Protein AF-0000000081434734 (afdb_homodimer)

pLDDT: mean 95.61, std 4.3, range [68.94, 98.88]

Sequence (248 aa):
MVLSQAQIDEIASNFHEKFVKFLALRDPLKVAACYEPNAVLIQSGQETKVWFGREQITQMLKLFLANYNPNAGDKLTQSLATPNGEYVILQGICEEGGNWKPYEVVLRKQSDGSYLITRDEFKVMVLSQAQIDEIASNFHEKFVKFLALRDPLKVAACYEPNAVLIQSGQETKVWFGREQITQMLKLFLANYNPNAGDKLTQSLATPNGEYVILQGICEEGGNWKPYEVVLRKQSDGSYLITRDEFKV

Foldseek 3Di:
DFDDPVRQVVLQVVLVVLLLVVLVVLQLLSNLVLADQQAKEWEDDPDIDIAGGSVRSSVVSNVDSVPDDSPWDKDFDDWDADRVRQKIKTKIWTDDPNDTWIKMWIWGADPVGHIHTRYIYIYD/DFDDPVRQVVLQVVLVVLLLVVLVVLQLLSNLVLADQQAKEWEDDPDIDIAGGSVRSSVVSNVDSVPDDSPWDKDFDDWDADRVRQKIKTKIWTDDPNDTWIKMWIWGADPVGHIHTRYIYIYD

Organism: NCBI:txid290746

Secondary structure (DSSP, 8-state):
-PPPHHHHHHHHHHHHHHHHHHHHHT-HHHHHTTEEEEEEEEEESSS-EEEEHHHHHHHHHHHHHHT--TTS-EEEEEEEE-TTSSEEEEEEEEEETTEEEEEEEEEEE-TTS-EEEEEEEEE-/-PPPHHHHHHHHHHHHHHHHHHHHHT-HHHHHTTEEEEEEEEEESSS-EEEEHHHHHHHHHHHHHHT--TTS-EEEEEEEE-TTSSEEEEEEEEEETTEEEEEEEEEEE-TTS-EEEEEEEEE-

InterPro domains:
  IPR032710 NTF2-like domain superfamily [SSF54427] (15-122)

Nearest PDB structures (foldseek):
  5iep-assembly1_A  TM=7.900E-01  e=4.865E-07  synthetic construct
  2rfr-assembly1_A  TM=6.644E-01  e=3.254E-06  Novosphingobium aromaticivorans DSM 12444
  6w40-assembly1_B  TM=6.361E-01  e=2.600E-05  synthetic construct
  3mso-assembly1_B  TM=6.281E-01  e=4.437E-05  Pseudomonas aeruginosa
  7f0y-assembly1_B  TM=6.387E-01  e=1.292E-04  Aspergillus novofumigatus

Radius of gyration: 18.29 Å; Cα contacts (8 Å, |Δi|>4): 471; chains: 2; bounding box: 40×49×49 Å

Structure (mmCIF, N/CA/C/O backbone):
data_AF-0000000081434734-model_v1
#
loop_
_entity.id
_entity.type
_entity.pdbx_description
1 polymer 'DUF4440 domain-containing protein'
#
loop_
_atom_site.group_PDB
_atom_site.id
_atom_site.type_symbol
_atom_site.label_atom_id
_atom_site.label_alt_id
_atom_site.label_comp_id
_atom_site.label_asym_id
_atom_site.label_entity_id
_atom_site.label_seq_id
_atom_site.pdbx_PDB_ins_code
_atom_site.Cartn_x
_atom_site.Cartn_y
_atom_site.Cartn_z
_atom_site.occupancy
_atom_site.B_iso_or_equiv
_atom_site.auth_seq_id
_atom_site.auth_comp_id
_atom_site.auth_asym_id
_atom_site.auth_atom_id
_atom_site.pdbx_PDB_model_num
ATOM 1 N N . MET A 1 1 ? 18.953 8.469 -11.258 1 68.94 1 MET A N 1
ATOM 2 C CA . MET A 1 1 ? 19.797 8.875 -10.141 1 68.94 1 MET A CA 1
ATOM 3 C C . MET A 1 1 ? 19.234 8.375 -8.82 1 68.94 1 MET A C 1
ATOM 5 O O . MET A 1 1 ? 18.016 8.289 -8.656 1 68.94 1 MET A O 1
ATOM 9 N N . VAL A 1 2 ? 20.141 7.965 -7.867 1 88.56 2 VAL A N 1
ATOM 10 C CA . VAL A 1 2 ? 19.797 7.438 -6.555 1 88.56 2 VAL A CA 1
ATOM 11 C C . VAL A 1 2 ? 19.609 8.586 -5.566 1 88.56 2 VAL A C 1
ATOM 13 O O . VAL A 1 2 ? 20.469 9.453 -5.445 1 88.56 2 VAL A O 1
ATOM 16 N N . LEU A 1 3 ? 18.5 8.695 -4.973 1 93.81 3 LEU A N 1
ATOM 17 C CA . LEU A 1 3 ? 18.234 9.734 -3.99 1 93.81 3 LEU A CA 1
ATOM 18 C C . LEU A 1 3 ? 19.141 9.594 -2.773 1 93.81 3 LEU A C 1
ATOM 20 O O . LEU A 1 3 ? 19.359 8.484 -2.281 1 93.81 3 LEU A O 1
ATOM 24 N N . SER A 1 4 ? 19.594 10.711 -2.322 1 94.69 4 SER A N 1
ATOM 25 C CA . SER A 1 4 ? 20.266 10.734 -1.031 1 94.69 4 SER A CA 1
ATOM 26 C C . SER A 1 4 ? 19.266 10.758 0.12 1 94.69 4 SER A C 1
ATOM 28 O O . SER A 1 4 ? 18.094 11.062 -0.08 1 94.69 4 SER A O 1
ATOM 30 N N . GLN A 1 5 ? 19.797 10.414 1.352 1 95.06 5 GLN A N 1
ATOM 31 C CA . GLN A 1 5 ? 18.906 10.5 2.508 1 95.06 5 GLN A CA 1
ATOM 32 C C . GLN A 1 5 ? 18.391 11.922 2.707 1 95.06 5 GLN A C 1
ATOM 34 O O . GLN A 1 5 ? 17.25 12.117 3.113 1 95.06 5 GLN A O 1
ATOM 39 N N . ALA A 1 6 ? 19.219 12.906 2.439 1 97 6 ALA A N 1
ATOM 40 C CA . ALA A 1 6 ? 18.797 14.297 2.557 1 97 6 ALA A CA 1
ATOM 41 C C . ALA A 1 6 ? 17.656 14.617 1.593 1 97 6 ALA A C 1
ATOM 43 O O . ALA A 1 6 ? 16.734 15.344 1.944 1 97 6 ALA A O 1
ATOM 44 N N . GLN A 1 7 ? 17.75 14.148 0.412 1 97.38 7 GLN A N 1
ATOM 45 C CA . GLN A 1 7 ? 16.703 14.344 -0.58 1 97.38 7 GLN A CA 1
ATOM 46 C C . GLN A 1 7 ? 15.406 13.641 -0.164 1 97.38 7 GLN A C 1
ATOM 48 O O . GLN A 1 7 ? 14.32 14.195 -0.312 1 97.38 7 GLN A O 1
ATOM 53 N N . ILE A 1 8 ? 15.531 12.414 0.339 1 97.88 8 ILE A N 1
ATOM 54 C CA . ILE A 1 8 ? 14.391 11.648 0.815 1 97.88 8 ILE A CA 1
ATOM 55 C C . ILE A 1 8 ? 13.695 12.406 1.947 1 97.88 8 ILE A C 1
ATOM 57 O O . ILE A 1 8 ? 12.477 12.562 1.943 1 97.88 8 ILE A O 1
ATOM 61 N N . ASP A 1 9 ? 14.5 12.898 2.871 1 98.12 9 ASP A N 1
ATOM 62 C CA . ASP A 1 9 ? 13.961 13.641 4.008 1 98.12 9 ASP A CA 1
ATOM 63 C C . ASP A 1 9 ? 13.234 14.898 3.545 1 98.12 9 ASP A C 1
ATOM 65 O O . ASP A 1 9 ? 12.203 15.273 4.109 1 98.12 9 ASP A O 1
ATOM 69 N N . GLU A 1 10 ? 13.75 15.5 2.604 1 98.06 10 GLU A N 1
ATOM 70 C CA . GLU A 1 10 ? 13.133 16.719 2.086 1 98.06 10 GLU A CA 1
ATOM 71 C C . GLU A 1 10 ? 11.789 16.422 1.431 1 98.06 10 GLU A C 1
ATOM 73 O O . GLU A 1 10 ? 10.805 17.125 1.66 1 98.06 10 GLU A O 1
ATOM 78 N N . ILE A 1 11 ? 11.727 15.367 0.6 1 98.19 11 ILE A N 1
ATOM 79 C CA . ILE A 1 11 ? 10.477 14.961 -0.032 1 98.19 11 ILE A CA 1
ATOM 80 C C . ILE A 1 11 ? 9.438 14.625 1.041 1 98.19 11 ILE A C 1
ATOM 82 O O . ILE A 1 11 ? 8.312 15.117 0.994 1 98.19 11 ILE A O 1
ATOM 86 N N . ALA A 1 12 ? 9.867 13.828 1.984 1 98.5 12 ALA A N 1
ATOM 87 C CA . ALA A 1 12 ? 8.984 13.367 3.049 1 98.5 12 ALA A CA 1
ATOM 88 C C . ALA A 1 12 ? 8.492 14.531 3.902 1 98.5 12 ALA A C 1
ATOM 90 O O . ALA A 1 12 ? 7.293 14.648 4.172 1 98.5 12 ALA A O 1
ATOM 91 N N . SER A 1 13 ? 9.414 15.445 4.297 1 98.19 13 SER A N 1
ATOM 92 C CA . SER A 1 13 ? 9.039 16.562 5.164 1 98.19 13 SER A CA 1
ATOM 93 C C . SER A 1 13 ? 8.133 17.547 4.434 1 98.19 13 SER A C 1
ATOM 95 O O . SER A 1 13 ? 7.176 18.062 5.016 1 98.19 13 SER A O 1
ATOM 97 N N . ASN A 1 14 ? 8.445 17.75 3.172 1 98.38 14 ASN A N 1
ATOM 98 C CA . ASN A 1 14 ? 7.598 18.641 2.391 1 98.38 14 ASN A CA 1
ATOM 99 C C . ASN A 1 14 ? 6.176 18.109 2.268 1 98.38 14 ASN A C 1
ATOM 101 O O . ASN A 1 14 ? 5.207 18.844 2.42 1 98.38 14 ASN A O 1
ATOM 105 N N . PHE A 1 15 ? 6.059 16.812 1.966 1 98.69 15 PHE A N 1
ATOM 106 C CA . PHE A 1 15 ? 4.734 16.219 1.866 1 98.69 15 PHE A CA 1
ATOM 107 C C . PHE A 1 15 ? 4.012 16.266 3.207 1 98.69 15 PHE A C 1
ATOM 109 O O . PHE A 1 15 ? 2.846 16.672 3.271 1 98.69 15 PHE A O 1
ATOM 116 N N . HIS A 1 16 ? 4.727 15.891 4.234 1 97.94 16 HIS A N 1
ATOM 117 C CA . HIS A 1 16 ? 4.16 15.828 5.578 1 97.94 16 HIS A CA 1
ATOM 118 C C . HIS A 1 16 ? 3.645 17.203 6.023 1 97.94 16 HIS A C 1
ATOM 120 O O . HIS A 1 16 ? 2.529 17.312 6.535 1 97.94 16 HIS A O 1
ATOM 126 N N . GLU A 1 17 ? 4.422 18.203 5.84 1 96.25 17 GLU A N 1
ATOM 127 C CA . GLU A 1 17 ? 4.047 19.547 6.227 1 96.25 17 GLU A CA 1
ATOM 128 C C . GLU A 1 17 ? 2.822 20.031 5.453 1 96.25 17 GLU A C 1
ATOM 130 O O . GLU A 1 17 ? 1.921 20.641 6.023 1 96.25 17 GLU A O 1
ATOM 135 N N . LYS A 1 18 ? 2.832 19.734 4.172 1 97.12 18 LYS A N 1
ATOM 136 C CA . LYS A 1 18 ? 1.678 20.078 3.346 1 97.12 18 LYS A CA 1
ATOM 137 C C . LYS A 1 18 ? 0.421 19.359 3.838 1 97.12 18 LYS A C 1
ATOM 139 O O . LYS A 1 18 ? -0.643 19.969 3.947 1 97.12 18 LYS A O 1
ATOM 144 N N . PHE A 1 19 ? 0.518 18.125 4.145 1 97.88 19 PHE A N 1
ATOM 145 C CA . PHE A 1 19 ? -0.594 17.297 4.617 1 97.88 19 PHE A CA 1
ATOM 146 C C . PHE A 1 19 ? -1.147 17.844 5.93 1 97.88 19 PHE A C 1
ATOM 148 O O . PHE A 1 19 ? -2.357 18.047 6.066 1 97.88 19 PHE A O 1
ATOM 155 N N . VAL A 1 20 ? -0.282 18.141 6.852 1 95.25 20 VAL A N 1
ATOM 156 C CA . VAL A 1 20 ? -0.668 18.656 8.156 1 95.25 20 VAL A CA 1
ATOM 157 C C . VAL A 1 20 ? -1.337 20.016 7.992 1 95.25 20 VAL A C 1
ATOM 159 O O . VAL A 1 20 ? -2.33 20.312 8.664 1 95.25 20 VAL A O 1
ATOM 162 N N . LYS A 1 21 ? -0.784 20.828 7.137 1 94.69 21 LYS A N 1
ATOM 163 C CA . LYS A 1 21 ? -1.383 22.125 6.852 1 94.69 21 LYS A CA 1
ATOM 164 C C . LYS A 1 21 ? -2.809 21.969 6.328 1 94.69 21 LYS A C 1
ATOM 166 O O . LYS A 1 21 ? -3.707 22.719 6.73 1 94.69 21 LYS A O 1
ATOM 171 N N . PHE A 1 22 ? -3.025 21.031 5.398 1 96.5 22 PHE A N 1
ATOM 172 C CA . PHE A 1 22 ? -4.355 20.797 4.852 1 96.5 22 PHE A CA 1
ATOM 173 C C . PHE A 1 22 ? -5.305 20.297 5.934 1 96.5 22 PHE A C 1
ATOM 175 O O . PHE A 1 22 ? -6.48 20.656 5.949 1 96.5 22 PHE A O 1
ATOM 182 N N . LEU A 1 23 ? -4.809 19.453 6.855 1 95.25 23 LEU A N 1
ATOM 183 C CA . LEU A 1 23 ? -5.621 19.016 7.984 1 95.25 23 LEU A CA 1
ATOM 184 C C . LEU A 1 23 ? -6.074 20.203 8.82 1 95.25 23 LEU A C 1
ATOM 186 O O . LEU A 1 23 ? -7.238 20.281 9.219 1 95.25 23 LEU A O 1
ATOM 190 N N . ALA A 1 24 ? -5.191 21.125 9.023 1 92.75 24 ALA A N 1
ATOM 191 C CA . ALA A 1 24 ? -5.457 22.281 9.867 1 92.75 24 ALA A CA 1
ATOM 192 C C . ALA A 1 24 ? -6.504 23.188 9.227 1 92.75 24 ALA A C 1
ATOM 194 O O . ALA A 1 24 ? -7.27 23.859 9.93 1 92.75 24 ALA A O 1
ATOM 195 N N . LEU A 1 25 ? -6.59 23.203 7.945 1 93.31 25 LEU A N 1
ATOM 196 C CA . LEU A 1 25 ? -7.57 24.016 7.219 1 93.31 25 LEU A CA 1
ATOM 197 C C . LEU A 1 25 ? -8.961 23.391 7.328 1 93.31 25 LEU A C 1
ATOM 199 O O . LEU A 1 25 ? -9.961 24.047 7.023 1 93.31 25 LEU A O 1
ATOM 203 N N . ARG A 1 26 ? -9.094 22.172 7.742 1 92.94 26 ARG A N 1
ATOM 204 C CA . ARG A 1 26 ? -10.32 21.406 7.926 1 92.94 26 ARG A CA 1
ATOM 205 C C . ARG A 1 26 ? -11.133 21.359 6.637 1 92.94 26 ARG A C 1
ATOM 207 O O . ARG A 1 26 ? -12.344 21.562 6.652 1 92.94 26 ARG A O 1
ATOM 214 N N . ASP A 1 27 ? -10.414 21.25 5.555 1 93.94 27 ASP A N 1
ATOM 215 C CA . ASP A 1 27 ? -11 21.078 4.234 1 93.94 27 ASP A CA 1
ATOM 216 C C . ASP A 1 27 ? -10.82 19.641 3.748 1 93.94 27 ASP A C 1
ATOM 218 O O . ASP A 1 27 ? -9.75 19.266 3.26 1 93.94 27 ASP A O 1
ATOM 222 N N . PRO A 1 28 ? -11.906 18.891 3.793 1 96.88 28 PRO A N 1
ATOM 223 C CA . PRO A 1 28 ? -11.781 17.469 3.469 1 96.88 28 PRO A CA 1
ATOM 224 C C . PRO A 1 28 ? -11.359 17.234 2.02 1 96.88 28 PRO A C 1
ATOM 226 O O . PRO A 1 28 ? -10.656 16.266 1.73 1 96.88 28 PRO A O 1
ATOM 229 N N . LEU A 1 29 ? -11.703 18.094 1.112 1 96.94 29 LEU A N 1
ATOM 230 C CA . LEU A 1 29 ? -11.375 17.922 -0.297 1 96.94 29 LEU A CA 1
ATOM 231 C C . LEU A 1 29 ? -9.883 18.125 -0.537 1 96.94 29 LEU A C 1
ATOM 233 O O . LEU A 1 29 ? -9.266 17.391 -1.312 1 96.94 29 LEU A O 1
ATOM 237 N N . LYS A 1 30 ? -9.344 19.094 0.144 1 97.38 30 LYS A N 1
ATOM 238 C CA . LYS A 1 30 ? -7.906 19.344 0.005 1 97.38 30 LYS A CA 1
ATOM 239 C C . LYS A 1 30 ? -7.09 18.172 0.556 1 97.38 30 LYS A C 1
ATOM 241 O O . LYS A 1 30 ? -6.09 17.781 -0.041 1 97.38 30 LYS A O 1
ATOM 246 N N . VAL A 1 31 ? -7.496 17.641 1.72 1 98.19 31 VAL A N 1
ATOM 247 C CA . VAL A 1 31 ? -6.793 16.516 2.311 1 98.19 31 VAL A CA 1
ATOM 248 C C . VAL A 1 31 ? -6.953 15.281 1.416 1 98.19 31 VAL A C 1
ATOM 250 O O . VAL A 1 31 ? -5.977 14.578 1.136 1 98.19 31 VAL A O 1
ATOM 253 N N . ALA A 1 32 ? -8.164 15.07 0.916 1 98.5 32 ALA A N 1
ATOM 254 C CA . ALA A 1 32 ? -8.445 13.906 0.079 1 98.5 32 ALA A CA 1
ATOM 255 C C . ALA A 1 32 ? -7.633 13.945 -1.211 1 98.5 32 ALA A C 1
ATOM 257 O O . ALA A 1 32 ? -7.258 12.906 -1.753 1 98.5 32 ALA A O 1
ATOM 258 N N . ALA A 1 33 ? -7.27 15.117 -1.684 1 98.12 33 ALA A N 1
ATOM 259 C CA . ALA A 1 33 ? -6.516 15.281 -2.924 1 98.12 33 ALA A CA 1
ATOM 260 C C . ALA A 1 33 ? -5.082 14.797 -2.766 1 98.12 33 ALA A C 1
ATOM 262 O O . ALA A 1 33 ? -4.363 14.625 -3.754 1 98.12 33 ALA A O 1
ATOM 263 N N . CYS A 1 34 ? -4.648 14.57 -1.519 1 98.75 34 CYS A N 1
ATOM 264 C CA . CYS A 1 34 ? -3.32 14.023 -1.262 1 98.75 34 CYS A CA 1
ATOM 265 C C . CYS A 1 34 ? -3.299 12.516 -1.476 1 98.75 34 CYS A C 1
ATOM 267 O O . CYS A 1 34 ? -2.236 11.891 -1.438 1 98.75 34 CYS A O 1
ATOM 269 N N . TYR A 1 35 ? -4.461 11.938 -1.654 1 98.81 35 TYR A N 1
ATOM 270 C CA . TYR A 1 35 ? -4.574 10.492 -1.861 1 98.81 35 TYR A CA 1
ATOM 271 C C . TYR A 1 35 ? -4.777 10.172 -3.336 1 98.81 35 TYR A C 1
ATOM 273 O O . TYR A 1 35 ? -5.457 10.906 -4.055 1 98.81 35 TYR A O 1
ATOM 281 N N . GLU A 1 36 ? -4.195 9.031 -3.844 1 98.31 36 GLU A N 1
ATOM 282 C CA . GLU A 1 36 ? -4.531 8.516 -5.164 1 98.31 36 GLU A CA 1
ATOM 283 C C . GLU A 1 36 ? -5.996 8.086 -5.234 1 98.31 36 GLU A C 1
ATOM 285 O O . GLU A 1 36 ? -6.609 7.785 -4.211 1 98.31 36 GLU A O 1
ATOM 290 N N . PRO A 1 37 ? -6.543 8.008 -6.441 1 96.88 37 PRO A N 1
ATOM 291 C CA . PRO A 1 37 ? -7.945 7.613 -6.578 1 96.88 37 PRO A CA 1
ATOM 292 C C . PRO A 1 37 ? -8.234 6.242 -5.973 1 96.88 37 PRO A C 1
ATOM 294 O O . PRO A 1 37 ? -9.32 6.012 -5.445 1 96.88 37 PRO A O 1
ATOM 297 N N . ASN A 1 38 ? -7.246 5.312 -5.965 1 97.12 38 ASN A N 1
ATOM 298 C CA . ASN A 1 38 ? -7.418 3.961 -5.441 1 97.12 38 ASN A CA 1
ATOM 299 C C . ASN A 1 38 ? -6.676 3.771 -4.121 1 97.12 38 ASN A C 1
ATOM 301 O O . ASN A 1 38 ? -6.254 2.66 -3.797 1 97.12 38 ASN A O 1
ATOM 305 N N . ALA A 1 39 ? -6.449 4.859 -3.449 1 98.56 39 ALA A N 1
ATOM 306 C CA . ALA A 1 39 ? -5.738 4.77 -2.178 1 98.56 39 ALA A CA 1
ATOM 307 C C . ALA A 1 39 ? -6.598 4.094 -1.113 1 98.56 39 ALA A C 1
ATOM 309 O O . ALA A 1 39 ? -7.82 4.023 -1.246 1 98.56 39 ALA A O 1
ATOM 310 N N . VAL A 1 40 ? -5.945 3.629 -0.077 1 98.62 40 VAL A N 1
ATOM 311 C CA . VAL A 1 40 ? -6.625 3.033 1.069 1 98.62 40 VAL A CA 1
ATOM 312 C C . VAL A 1 40 ? -6.16 3.713 2.355 1 98.62 40 VAL A C 1
ATOM 314 O O . VAL A 1 40 ? -4.973 3.994 2.523 1 98.62 40 VAL A O 1
ATOM 317 N N . LEU A 1 41 ? -7.102 4.082 3.15 1 98.56 41 LEU A N 1
ATOM 318 C CA . LEU A 1 41 ? -6.879 4.586 4.504 1 98.56 41 LEU A CA 1
ATOM 319 C C . LEU A 1 41 ? -7.332 3.564 5.543 1 98.56 41 LEU A C 1
ATOM 321 O O . LEU A 1 41 ? -8.484 3.125 5.523 1 98.56 41 LEU A O 1
ATOM 325 N N . ILE A 1 42 ? -6.418 3.193 6.422 1 98.25 42 ILE A N 1
ATOM 326 C CA . ILE A 1 42 ? -6.668 2.127 7.387 1 98.25 42 ILE A CA 1
ATOM 327 C C . ILE A 1 42 ? -6.461 2.654 8.805 1 98.25 42 ILE A C 1
ATOM 329 O O . ILE A 1 42 ? -5.41 3.221 9.117 1 98.25 42 ILE A O 1
ATOM 333 N N . GLN A 1 43 ? -7.461 2.574 9.578 1 96.38 43 GLN A N 1
ATOM 334 C CA . GLN A 1 43 ? -7.344 2.771 11.023 1 96.38 43 GLN A CA 1
ATOM 335 C C . GLN A 1 43 ? -7.273 1.436 11.75 1 96.38 43 GLN A C 1
ATOM 337 O O . GLN A 1 43 ? -8.273 0.727 11.867 1 96.38 43 GLN A O 1
ATOM 342 N N . SER A 1 44 ? -6.098 1.115 12.25 1 94.81 44 SER A N 1
ATOM 343 C CA . SER A 1 44 ? -5.934 -0.179 12.906 1 94.81 44 SER A CA 1
ATOM 344 C C . SER A 1 44 ? -5.977 -0.039 14.422 1 94.81 44 SER A C 1
ATOM 346 O O . SER A 1 44 ? -5.57 0.989 14.969 1 94.81 44 SER A O 1
ATOM 348 N N . GLY A 1 45 ? -6.461 -1.026 15.125 1 90.25 45 GLY A N 1
ATOM 349 C CA . GLY A 1 45 ? -6.609 -1.115 16.578 1 90.25 45 GLY A CA 1
ATOM 350 C C . GLY A 1 45 ? -7.434 -2.309 17.016 1 90.25 45 GLY A C 1
ATOM 351 O O . GLY A 1 45 ? -7.27 -3.412 16.5 1 90.25 45 GLY A O 1
ATOM 352 N N . GLN A 1 46 ? -8.227 -2.117 18.125 1 88.5 46 GLN A N 1
ATOM 353 C CA . GLN A 1 46 ? -9.125 -3.189 18.547 1 88.5 46 GLN A CA 1
ATOM 354 C C . GLN A 1 46 ? -10.102 -3.559 17.438 1 88.5 46 GLN A C 1
ATOM 356 O O . GLN A 1 46 ? -10.305 -4.738 17.141 1 88.5 46 GLN A O 1
ATOM 361 N N . GLU A 1 47 ? -10.617 -2.529 16.844 1 92.12 47 GLU A N 1
ATOM 362 C CA . GLU A 1 47 ? -11.414 -2.674 15.625 1 92.12 47 GLU A CA 1
ATOM 363 C C . GLU A 1 47 ? -10.75 -1.966 14.445 1 92.12 47 GLU A C 1
ATOM 365 O O . GLU A 1 47 ? -10.273 -0.838 14.578 1 92.12 47 GLU A O 1
ATOM 370 N N . THR A 1 48 ? -10.664 -2.627 13.344 1 96.5 48 THR A N 1
ATOM 371 C CA . THR A 1 48 ? -10.039 -2.025 12.172 1 96.5 48 THR A CA 1
ATOM 372 C C . THR A 1 48 ? -11.086 -1.435 11.242 1 96.5 48 THR A C 1
ATOM 374 O O . THR A 1 48 ? -12.125 -2.055 10.992 1 96.5 48 THR A O 1
ATOM 377 N N . LYS A 1 49 ? -10.914 -0.235 10.867 1 96.62 49 LYS A N 1
ATOM 378 C CA . LYS A 1 49 ? -11.727 0.42 9.844 1 96.62 49 LYS A CA 1
ATOM 379 C C . LYS A 1 49 ? -10.906 0.708 8.594 1 96.62 49 LYS A C 1
ATOM 381 O O . LYS A 1 49 ? -9.703 0.984 8.68 1 96.62 49 LYS A O 1
ATOM 386 N N . VAL A 1 50 ? -11.555 0.618 7.449 1 98.12 50 VAL A N 1
ATOM 387 C CA . VAL A 1 50 ? -10.867 0.867 6.188 1 98.12 50 VAL A CA 1
ATOM 388 C C . VAL A 1 50 ? -11.75 1.709 5.273 1 98.12 50 VAL A C 1
ATOM 390 O O . VAL A 1 50 ? -12.969 1.547 5.258 1 98.12 50 VAL A O 1
ATOM 393 N N . TRP A 1 51 ? -11.164 2.629 4.586 1 98.56 51 TRP A N 1
ATOM 394 C CA . TRP A 1 51 ? -11.805 3.436 3.549 1 98.56 51 TRP A CA 1
ATOM 395 C C . TRP A 1 51 ? -11.039 3.34 2.234 1 98.56 51 TRP A C 1
ATOM 397 O O . TRP A 1 51 ? -9.82 3.535 2.205 1 98.56 51 TRP A O 1
ATOM 407 N N . PHE A 1 52 ? -11.766 3.049 1.188 1 98.19 52 PHE A N 1
ATOM 408 C CA . PHE A 1 52 ? -11.148 2.854 -0.119 1 98.19 52 PHE A CA 1
ATOM 409 C C . PHE A 1 52 ? -11.578 3.943 -1.091 1 98.19 52 PHE A C 1
ATOM 411 O O . PHE A 1 52 ? -12.773 4.172 -1.285 1 98.19 52 PHE A O 1
ATOM 418 N N . GLY A 1 53 ? -10.531 4.543 -1.688 1 97.62 53 GLY A N 1
ATOM 419 C CA . GLY A 1 53 ? -10.797 5.527 -2.725 1 97.62 53 GLY A CA 1
ATOM 420 C C . GLY A 1 53 ? -11.086 6.91 -2.172 1 97.62 53 GLY A C 1
ATOM 421 O O . GLY A 1 53 ? -11.484 7.055 -1.016 1 97.62 53 GLY A O 1
ATOM 422 N N . ARG A 1 54 ? -10.992 7.926 -2.988 1 97.56 54 ARG A N 1
ATOM 423 C CA . ARG A 1 54 ? -11.109 9.32 -2.559 1 97.56 54 ARG A CA 1
ATOM 424 C C . ARG A 1 54 ? -12.523 9.625 -2.08 1 97.56 54 ARG A C 1
ATOM 426 O O . ARG A 1 54 ? -12.719 10.438 -1.17 1 97.56 54 ARG A O 1
ATOM 433 N N . GLU A 1 55 ? -13.477 8.906 -2.682 1 97.06 55 GLU A N 1
ATOM 434 C CA . GLU A 1 55 ? -14.852 9.18 -2.27 1 97.06 55 GLU A CA 1
ATOM 435 C C . GLU A 1 55 ? -15.078 8.781 -0.815 1 97.06 55 GLU A C 1
ATOM 437 O O . GLU A 1 55 ? -15.523 9.594 -0.005 1 97.06 55 GLU A O 1
ATOM 442 N N . GLN A 1 56 ? -14.758 7.508 -0.508 1 98.19 56 GLN A N 1
ATOM 443 C CA . GLN A 1 56 ? -14.938 7.059 0.868 1 98.19 56 GLN A CA 1
ATOM 444 C C . GLN A 1 56 ? -14.047 7.844 1.824 1 98.19 56 GLN A C 1
ATOM 446 O O . GLN A 1 56 ? -14.469 8.195 2.93 1 98.19 56 GLN A O 1
ATOM 451 N N . ILE A 1 57 ? -12.805 8.125 1.445 1 98.5 57 ILE A N 1
ATOM 452 C CA . ILE A 1 57 ? -11.859 8.859 2.289 1 98.5 57 ILE A CA 1
ATOM 453 C C . ILE A 1 57 ? -12.383 10.266 2.549 1 98.5 57 ILE A C 1
ATOM 455 O O . ILE A 1 57 ? -12.328 10.758 3.68 1 98.5 57 ILE A O 1
ATOM 459 N N . THR A 1 58 ? -12.953 10.891 1.519 1 98.12 58 THR A N 1
ATOM 460 C CA . THR A 1 58 ? -13.531 12.219 1.677 1 98.12 58 THR A CA 1
ATOM 461 C C . THR A 1 58 ? -14.648 12.203 2.709 1 98.12 58 THR A C 1
ATOM 463 O O . THR A 1 58 ? -14.711 13.07 3.58 1 98.12 58 THR A O 1
ATOM 466 N N . GLN A 1 59 ? -15.508 11.219 2.619 1 97.69 59 GLN A N 1
ATOM 467 C CA . GLN A 1 59 ? -16.641 11.125 3.547 1 97.69 59 GLN A CA 1
ATOM 468 C C . GLN A 1 59 ? -16.141 10.938 4.98 1 97.69 59 GLN A C 1
ATOM 470 O O . GLN A 1 59 ? -16.672 11.562 5.906 1 97.69 59 GLN A O 1
ATOM 475 N N . MET A 1 60 ? -15.188 10.109 5.113 1 97.44 60 MET A N 1
ATOM 476 C CA . MET A 1 60 ? -14.609 9.906 6.441 1 97.44 60 MET A CA 1
ATOM 477 C C . MET A 1 60 ? -13.961 11.188 6.953 1 97.44 60 MET A C 1
ATOM 479 O O . MET A 1 60 ? -14.125 11.547 8.117 1 97.44 60 MET A O 1
ATOM 483 N N . LEU A 1 61 ? -13.25 11.875 6.086 1 97.38 61 LEU A N 1
ATOM 484 C CA . LEU A 1 61 ? -12.547 13.094 6.461 1 97.38 61 LEU A CA 1
ATOM 485 C C . LEU A 1 61 ? -13.523 14.18 6.898 1 97.38 61 LEU A C 1
ATOM 487 O O . LEU A 1 61 ? -13.211 14.977 7.785 1 97.38 61 LEU A O 1
ATOM 491 N N . LYS A 1 62 ? -14.719 14.211 6.273 1 96.38 62 LYS A N 1
ATOM 492 C CA . LYS A 1 62 ? -15.734 15.172 6.676 1 96.38 62 LYS A CA 1
ATOM 493 C C . LYS A 1 62 ? -16.094 15.008 8.148 1 96.38 62 LYS A C 1
ATOM 495 O O . LYS A 1 62 ? -16.234 15.992 8.875 1 96.38 62 LYS A O 1
ATOM 500 N N . LEU A 1 63 ? -16.172 13.82 8.508 1 94.38 63 LEU A N 1
ATOM 501 C CA . LEU A 1 63 ? -16.516 13.523 9.898 1 94.38 63 LEU A CA 1
ATOM 502 C C . LEU A 1 63 ? -15.305 13.727 10.805 1 94.38 63 LEU A C 1
ATOM 504 O O . LEU A 1 63 ? -15.414 14.32 11.875 1 94.38 63 LEU A O 1
ATOM 508 N N . PHE A 1 64 ? -14.172 13.234 10.391 1 93.62 64 PHE A N 1
ATOM 509 C CA . PHE A 1 64 ? -12.938 13.281 11.156 1 93.62 64 PHE A CA 1
ATOM 510 C C . PHE A 1 64 ? -12.516 14.719 11.438 1 93.62 64 PHE A C 1
ATOM 512 O O . PHE A 1 64 ? -12.133 15.055 12.555 1 93.62 64 PHE A O 1
ATOM 519 N N . LEU A 1 65 ? -12.578 15.531 10.484 1 94.81 65 LEU A N 1
ATOM 520 C CA . LEU A 1 65 ? -12.039 16.875 10.57 1 94.81 65 LEU A CA 1
ATOM 521 C C . LEU A 1 65 ? -12.938 17.781 11.422 1 94.81 65 LEU A C 1
ATOM 523 O O . LEU A 1 65 ? -12.5 18.812 11.914 1 94.81 65 LEU A O 1
ATOM 527 N N . ALA A 1 66 ? -14.227 17.406 11.633 1 91 66 ALA A N 1
ATOM 528 C CA . ALA A 1 66 ? -15.141 18.156 12.484 1 91 66 ALA A CA 1
ATOM 529 C C . ALA A 1 66 ? -14.641 18.203 13.922 1 91 66 ALA A C 1
ATOM 531 O O . ALA A 1 66 ? -14.875 19.172 14.641 1 91 66 ALA A O 1
ATOM 532 N N . ASN A 1 67 ? -13.844 17.203 14.305 1 87.69 67 ASN A N 1
ATOM 533 C CA . ASN A 1 67 ? -13.336 17.109 15.672 1 87.69 67 ASN A CA 1
ATOM 534 C C . ASN A 1 67 ? -11.812 17.078 15.711 1 87.69 67 ASN A C 1
ATOM 536 O O . ASN A 1 67 ? -11.219 16.656 16.703 1 87.69 67 ASN A O 1
ATOM 540 N N . TYR A 1 68 ? -11.25 17.406 14.68 1 89.25 68 TYR A N 1
ATOM 541 C CA . TYR A 1 68 ? -9.805 17.344 14.547 1 89.25 68 TYR A CA 1
ATOM 542 C C . TYR A 1 68 ? -9.133 18.422 15.398 1 89.25 68 TYR A C 1
ATOM 544 O O . TYR A 1 68 ? -9.578 19.562 15.43 1 89.25 68 TYR A O 1
ATOM 552 N N . ASN A 1 69 ? -8.078 18.016 16.172 1 89.31 69 ASN A N 1
ATOM 553 C CA . ASN A 1 69 ? -7.258 18.938 16.953 1 89.31 69 ASN A CA 1
ATOM 554 C C . ASN A 1 69 ? -5.961 19.281 16.219 1 89.31 69 ASN A C 1
ATOM 556 O O . ASN A 1 69 ? -5.031 18.469 16.172 1 89.31 69 ASN A O 1
ATOM 560 N N . PRO A 1 70 ? -5.785 20.469 15.727 1 88.12 70 PRO A N 1
ATOM 561 C CA . PRO A 1 70 ? -4.59 20.828 14.961 1 88.12 70 PRO A CA 1
ATOM 562 C C . PRO A 1 70 ? -3.344 20.953 15.836 1 88.12 70 PRO A C 1
ATOM 564 O O . PRO A 1 70 ? -2.229 21.047 15.32 1 88.12 70 PRO A O 1
ATOM 567 N N . ASN A 1 71 ? -3.535 20.844 17.109 1 88.62 71 ASN A N 1
ATOM 568 C CA . ASN A 1 71 ? -2.398 20.984 18.016 1 88.62 71 ASN A CA 1
ATOM 569 C C . ASN A 1 71 ? -1.94 19.625 18.562 1 88.62 71 ASN A C 1
ATOM 571 O O . ASN A 1 71 ? -1.028 19.562 19.391 1 88.62 71 ASN A O 1
ATOM 575 N N . ALA A 1 72 ? -2.627 18.641 18.109 1 89 72 ALA A N 1
ATOM 576 C CA . ALA A 1 72 ? -2.191 17.297 18.516 1 89 72 ALA A CA 1
ATOM 577 C C . ALA A 1 72 ? -0.77 17.016 18.047 1 89 72 ALA A C 1
ATOM 579 O O . ALA A 1 72 ? -0.375 17.438 16.953 1 89 72 ALA A O 1
ATOM 580 N N . GLY A 1 73 ? -0.017 16.266 18.812 1 92.81 73 GLY A N 1
ATOM 581 C CA . GLY A 1 73 ? 1.364 15.945 18.484 1 92.81 73 GLY A CA 1
ATOM 582 C C . GLY A 1 73 ? 1.497 15.055 17.266 1 92.81 73 GLY A C 1
ATOM 583 O O . GLY A 1 73 ? 0.678 14.156 17.062 1 92.81 73 GLY A O 1
ATOM 584 N N . ASP A 1 74 ? 2.484 15.297 16.5 1 94.81 74 ASP A N 1
ATOM 585 C CA . ASP A 1 74 ? 2.838 14.516 15.312 1 94.81 74 ASP A CA 1
ATOM 586 C C . ASP A 1 74 ? 4.332 14.609 15.016 1 94.81 74 ASP A C 1
ATOM 588 O O . ASP A 1 74 ? 4.902 15.703 15.023 1 94.81 74 ASP A O 1
ATOM 592 N N . LYS A 1 75 ? 4.957 13.469 14.898 1 95.38 75 LYS A N 1
ATOM 593 C CA . LYS A 1 75 ? 6.391 13.438 14.641 1 95.38 75 LYS A CA 1
ATOM 594 C C . LYS A 1 75 ? 6.727 12.438 13.531 1 95.38 75 LYS A C 1
ATOM 596 O O . LYS A 1 75 ? 6.418 11.25 13.648 1 95.38 75 LYS A O 1
ATOM 601 N N . LEU A 1 76 ? 7.273 12.922 12.461 1 97.44 76 LEU A N 1
ATOM 602 C CA . LEU A 1 76 ? 7.879 12.062 11.445 1 97.44 76 LEU A CA 1
ATOM 603 C C . LEU A 1 76 ? 9.18 11.453 11.953 1 97.44 76 LEU A C 1
ATOM 605 O O . LEU A 1 76 ? 10.117 12.18 12.297 1 97.44 76 LEU A O 1
ATOM 609 N N . THR A 1 77 ? 9.266 10.141 12.047 1 97.44 77 THR A N 1
ATOM 610 C CA . THR A 1 77 ? 10.398 9.5 12.703 1 97.44 77 THR A CA 1
ATOM 611 C C . THR A 1 77 ? 11.359 8.922 11.672 1 97.44 77 THR A C 1
ATOM 613 O O . THR A 1 77 ? 12.562 8.812 11.922 1 97.44 77 THR A O 1
ATOM 616 N N . GLN A 1 78 ? 10.875 8.5 10.57 1 97.44 78 GLN A N 1
ATOM 617 C CA . GLN A 1 78 ? 11.695 7.852 9.555 1 97.44 78 GLN A CA 1
ATOM 618 C C . GLN A 1 78 ? 11.117 8.062 8.156 1 97.44 78 GLN A C 1
ATOM 620 O O . GLN A 1 78 ? 9.898 8.086 7.984 1 97.44 78 GLN A O 1
ATOM 625 N N . SER A 1 79 ? 11.969 8.289 7.215 1 98.19 79 SER A N 1
ATOM 626 C CA . SER A 1 79 ? 11.617 8.352 5.801 1 98.19 79 SER A CA 1
ATOM 627 C C . SER A 1 79 ? 12.469 7.398 4.973 1 98.19 79 SER A C 1
ATOM 629 O O . SER A 1 79 ? 13.695 7.418 5.066 1 98.19 79 SER A O 1
ATOM 631 N N . LEU A 1 80 ? 11.844 6.613 4.227 1 97.5 80 LEU A N 1
ATOM 632 C CA . LEU A 1 80 ? 12.484 5.672 3.318 1 97.5 80 LEU A CA 1
ATOM 633 C C . LEU A 1 80 ? 12.055 5.914 1.878 1 97.5 80 LEU A C 1
ATOM 635 O O . LEU A 1 80 ? 11.039 6.57 1.635 1 97.5 80 LEU A O 1
ATOM 639 N N . ALA A 1 81 ? 12.844 5.426 0.935 1 97.88 81 ALA A N 1
ATOM 640 C CA . ALA A 1 81 ? 12.461 5.535 -0.471 1 97.88 81 ALA A CA 1
ATOM 641 C C . ALA A 1 81 ? 13.156 4.473 -1.314 1 97.88 81 ALA A C 1
ATOM 643 O O . ALA A 1 81 ? 14.219 3.977 -0.941 1 97.88 81 ALA A O 1
ATOM 644 N N . THR A 1 82 ? 12.516 4.141 -2.393 1 96.69 82 THR A N 1
ATOM 645 C CA . THR A 1 82 ? 13.25 3.416 -3.422 1 96.69 82 THR A CA 1
ATOM 646 C C . THR A 1 82 ? 14.336 4.297 -4.031 1 96.69 82 THR A C 1
ATOM 648 O O . THR A 1 82 ? 14.211 5.523 -4.059 1 96.69 82 THR A O 1
ATOM 651 N N . PRO A 1 83 ? 15.312 3.682 -4.531 1 93.25 83 PRO A N 1
ATOM 652 C CA . PRO A 1 83 ? 16.453 4.473 -5.004 1 93.25 83 PRO A CA 1
ATOM 653 C C . PRO A 1 83 ? 16.047 5.492 -6.074 1 93.25 83 PRO A C 1
ATOM 655 O O . PRO A 1 83 ? 16.594 6.602 -6.102 1 93.25 83 PRO A O 1
ATOM 658 N N . ASN A 1 84 ? 15.109 5.172 -6.867 1 92.88 84 ASN A N 1
ATOM 659 C CA . ASN A 1 84 ? 14.695 6.047 -7.961 1 92.88 84 ASN A CA 1
ATOM 660 C C . ASN A 1 84 ? 13.625 7.039 -7.512 1 92.88 84 ASN A C 1
ATOM 662 O O . ASN A 1 84 ? 13.156 7.855 -8.305 1 92.88 84 ASN A O 1
ATOM 666 N N . GLY A 1 85 ? 13.18 6.922 -6.309 1 96.69 85 GLY A N 1
ATOM 667 C CA . GLY A 1 85 ? 12.234 7.867 -5.734 1 96.69 85 GLY A CA 1
ATOM 668 C C . GLY A 1 85 ? 10.797 7.574 -6.117 1 96.69 85 GLY A C 1
ATOM 669 O O . GLY A 1 85 ? 9.898 8.375 -5.84 1 96.69 85 GLY A O 1
ATOM 670 N N . GLU A 1 86 ? 10.578 6.504 -6.754 1 97.5 86 GLU A N 1
ATOM 671 C CA . GLU A 1 86 ? 9.219 6.199 -7.176 1 97.5 86 GLU A CA 1
ATOM 672 C C . GLU A 1 86 ? 8.289 6.023 -5.977 1 97.5 86 GLU A C 1
ATOM 674 O O . GLU A 1 86 ? 7.133 6.441 -6.012 1 97.5 86 GLU A O 1
ATOM 679 N N . TYR A 1 87 ? 8.844 5.449 -4.953 1 98.25 87 TYR A N 1
ATOM 680 C CA . TYR A 1 87 ? 8.102 5.277 -3.709 1 98.25 87 TYR A CA 1
ATOM 681 C C . TYR A 1 87 ? 8.836 5.93 -2.543 1 98.25 87 TYR A C 1
ATOM 683 O O . TYR A 1 87 ? 10.062 5.836 -2.439 1 98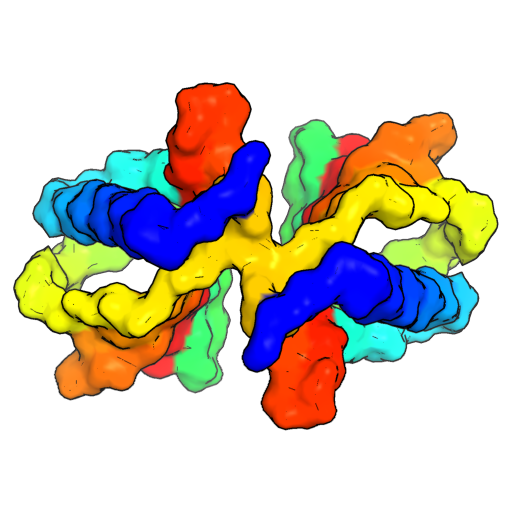.25 87 TYR A O 1
ATOM 691 N N . VAL A 1 88 ? 8.102 6.57 -1.766 1 98.62 88 VAL A N 1
ATOM 692 C CA . VAL A 1 88 ? 8.586 7.137 -0.512 1 98.62 88 VAL A CA 1
ATOM 693 C C . VAL A 1 88 ? 7.684 6.695 0.638 1 98.62 88 VAL A C 1
ATOM 695 O O . VAL A 1 88 ? 6.457 6.73 0.519 1 98.62 88 VAL A O 1
ATOM 698 N N . ILE A 1 89 ? 8.242 6.25 1.713 1 98.69 89 ILE A N 1
ATOM 699 C CA . ILE A 1 89 ? 7.504 5.773 2.877 1 98.69 89 ILE A CA 1
ATOM 700 C C . ILE A 1 89 ? 7.773 6.688 4.07 1 98.69 89 ILE A C 1
ATOM 702 O O . ILE A 1 89 ? 8.93 6.961 4.398 1 98.69 89 ILE A O 1
ATOM 706 N N . LEU A 1 90 ? 6.711 7.172 4.641 1 98.69 90 LEU A N 1
ATOM 707 C CA . LEU A 1 90 ? 6.785 7.945 5.879 1 98.69 90 LEU A CA 1
ATOM 708 C C . LEU A 1 90 ? 6.352 7.102 7.07 1 98.69 90 LEU A C 1
ATOM 710 O O . LEU A 1 90 ? 5.305 6.453 7.031 1 98.69 90 LEU A O 1
ATOM 714 N N . GLN A 1 91 ? 7.145 7.109 8.039 1 98.25 91 GLN A N 1
ATOM 715 C CA . GLN A 1 91 ? 6.785 6.523 9.32 1 98.25 91 GLN A CA 1
ATOM 716 C C . GLN A 1 91 ? 6.898 7.551 10.445 1 98.25 91 GLN A C 1
ATOM 718 O O . GLN A 1 91 ? 7.836 8.352 10.469 1 98.25 91 GLN A O 1
ATOM 723 N N . GLY A 1 92 ? 5.91 7.523 11.328 1 98.06 92 GLY A N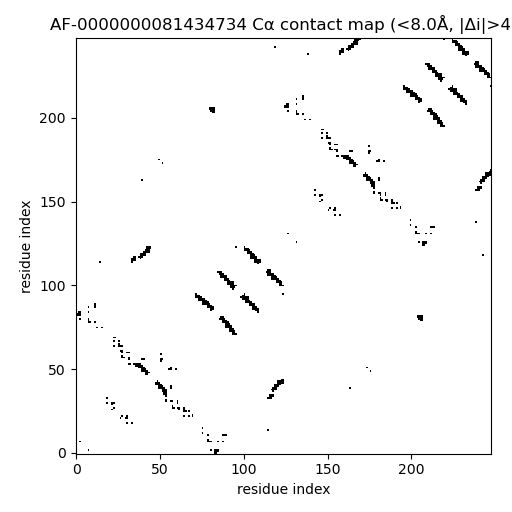 1
ATOM 724 C CA . GLY A 1 92 ? 5.918 8.461 12.438 1 98.06 92 GLY A CA 1
ATOM 725 C C . GLY A 1 92 ? 4.957 8.078 13.547 1 98.06 92 GLY A C 1
ATOM 726 O O . GLY A 1 92 ? 4.473 6.941 13.594 1 98.06 92 GLY A O 1
ATOM 727 N N . ILE A 1 93 ? 4.844 9.031 14.5 1 97.25 93 ILE A N 1
ATOM 728 C CA . ILE A 1 93 ? 3.918 8.859 15.617 1 97.25 93 ILE A CA 1
ATOM 729 C C . ILE A 1 93 ? 3.031 10.102 15.742 1 97.25 93 ILE A C 1
ATOM 731 O O . ILE A 1 93 ? 3.447 11.211 15.406 1 97.25 93 ILE A O 1
ATOM 735 N N . CYS A 1 94 ? 1.835 9.875 16.109 1 94.69 94 CYS A N 1
ATOM 736 C CA . CYS A 1 94 ? 0.897 10.969 16.344 1 94.69 94 CYS A CA 1
ATOM 737 C C . CYS A 1 94 ? 0.13 10.758 17.656 1 94.69 94 CYS A C 1
ATOM 739 O O . CYS A 1 94 ? -0.016 9.625 18.109 1 94.69 94 CYS A O 1
ATOM 741 N N . GLU A 1 95 ? -0.258 11.859 18.188 1 91.56 95 GLU A N 1
ATOM 742 C CA . GLU A 1 95 ? -1.021 11.812 19.422 1 91.56 95 GLU A CA 1
ATOM 743 C C . GLU A 1 95 ? -2.496 11.531 19.156 1 91.56 95 GLU A C 1
ATOM 745 O O . GLU A 1 95 ? -3.131 12.227 18.359 1 91.56 95 GLU A O 1
ATOM 750 N N . GLU A 1 96 ? -2.986 10.5 19.734 1 81.81 96 GLU A N 1
ATOM 751 C CA . GLU A 1 96 ? -4.391 10.109 19.688 1 81.81 96 GLU A CA 1
ATOM 752 C C . GLU A 1 96 ? -4.902 9.719 21.078 1 81.81 96 GLU A C 1
ATOM 754 O O . GLU A 1 96 ? -4.426 8.758 21.672 1 81.81 96 GLU A O 1
ATOM 759 N N . GLY A 1 97 ? -5.859 10.492 21.625 1 80.31 97 GLY A N 1
ATOM 760 C CA . GLY A 1 97 ? -6.422 10.211 22.938 1 80.31 97 GLY A CA 1
ATOM 761 C C . GLY A 1 97 ? -5.398 10.297 24.062 1 80.31 97 GLY A C 1
ATOM 762 O O . GLY A 1 97 ? -5.398 9.477 24.969 1 80.31 97 GLY A O 1
ATOM 763 N N . GLY A 1 98 ? -4.367 11.055 23.891 1 84.19 98 GLY A N 1
ATOM 764 C CA . GLY A 1 98 ? -3.369 11.227 24.922 1 84.19 98 GLY A CA 1
ATOM 765 C C . GLY A 1 98 ? -2.188 10.289 24.781 1 84.19 98 GLY A C 1
ATOM 766 O O . GLY A 1 98 ? -1.243 10.344 25.578 1 84.19 98 GLY A O 1
ATOM 767 N N . ASN A 1 99 ? -2.275 9.414 23.844 1 91.44 99 ASN A N 1
ATOM 768 C CA . ASN A 1 99 ? -1.188 8.461 23.625 1 91.44 99 ASN A CA 1
ATOM 769 C C . ASN A 1 99 ? -0.556 8.641 22.25 1 91.44 99 ASN A C 1
ATOM 771 O O . ASN A 1 99 ? -1.217 9.094 21.312 1 91.44 99 ASN A O 1
ATOM 775 N N . TRP A 1 100 ? 0.664 8.297 22.188 1 94.56 100 TRP A N 1
ATOM 776 C CA . TRP A 1 100 ? 1.362 8.305 20.906 1 94.56 100 TRP A CA 1
ATOM 777 C C . TRP A 1 100 ? 1.181 6.984 20.172 1 94.56 100 TRP A C 1
ATOM 779 O O . TRP A 1 100 ? 1.4 5.914 20.75 1 94.56 100 TRP A O 1
ATOM 789 N N . LYS A 1 101 ? 0.678 7.105 18.984 1 94.88 101 LYS A N 1
ATOM 790 C CA . LYS A 1 101 ? 0.435 5.918 18.172 1 94.88 101 LYS A CA 1
ATOM 791 C C . LYS A 1 101 ? 1.163 6.012 16.844 1 94.88 101 LYS A C 1
ATOM 793 O O . LYS A 1 101 ? 1.263 7.09 16.25 1 94.88 101 LYS A O 1
ATOM 798 N N . PRO A 1 102 ? 1.627 4.887 16.375 1 96.94 102 PRO A N 1
ATOM 799 C CA . PRO A 1 102 ? 2.396 4.902 15.125 1 96.94 102 PRO A CA 1
ATOM 800 C C . PRO A 1 102 ? 1.515 5.062 13.891 1 96.94 102 PRO A C 1
ATOM 802 O O . PRO A 1 102 ? 0.336 4.699 13.914 1 96.94 102 PRO A O 1
ATOM 805 N N . TYR A 1 103 ? 2.062 5.652 12.805 1 97.44 103 TYR A N 1
ATOM 806 C CA . TYR A 1 103 ? 1.457 5.672 11.484 1 97.44 103 TYR A CA 1
ATOM 807 C C . TYR A 1 103 ? 2.494 5.371 10.406 1 97.44 103 TYR A C 1
ATOM 809 O O . TYR A 1 103 ? 3.697 5.504 10.641 1 97.44 103 TYR A O 1
ATOM 817 N N . GLU A 1 104 ? 2.027 4.934 9.32 1 98.31 104 GLU A N 1
ATOM 818 C CA . GLU A 1 104 ? 2.84 4.676 8.133 1 98.31 104 GLU A CA 1
ATOM 819 C C . GLU A 1 104 ? 2.109 5.09 6.859 1 98.31 104 GLU A C 1
ATOM 821 O O . GLU A 1 104 ? 0.927 4.785 6.688 1 98.31 104 GLU A O 1
ATOM 826 N N . VAL A 1 105 ? 2.781 5.789 5.992 1 98.69 105 VAL A N 1
ATOM 827 C CA . VAL A 1 105 ? 2.215 6.285 4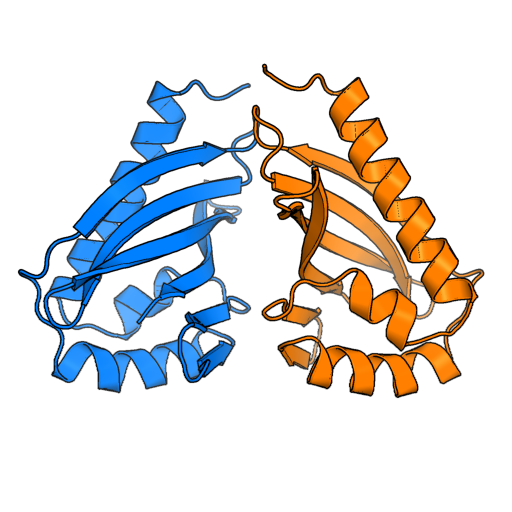.746 1 98.69 105 VAL A CA 1
ATOM 828 C C . VAL A 1 105 ? 3.107 5.879 3.574 1 98.69 105 VAL A C 1
ATOM 830 O O . VAL A 1 105 ? 4.324 6.074 3.617 1 98.69 105 VAL A O 1
ATOM 833 N N . VAL A 1 106 ? 2.543 5.336 2.549 1 98.75 106 VAL A N 1
ATOM 834 C CA . VAL A 1 106 ? 3.264 5 1.324 1 98.75 106 VAL A CA 1
ATOM 835 C C . VAL A 1 106 ? 2.875 5.973 0.213 1 98.75 106 VAL A C 1
ATOM 837 O O . VAL A 1 106 ? 1.715 6.016 -0.205 1 98.75 106 VAL A O 1
ATOM 840 N N . LEU A 1 107 ? 3.869 6.695 -0.246 1 98.88 107 LEU A N 1
ATOM 841 C CA . LEU A 1 107 ? 3.691 7.645 -1.339 1 98.88 107 LEU A CA 1
ATOM 842 C C . LEU A 1 107 ? 4.18 7.055 -2.656 1 98.88 107 LEU A C 1
ATOM 844 O O . LEU A 1 107 ? 5.176 6.328 -2.686 1 98.88 107 LEU A O 1
ATOM 848 N N . ARG A 1 108 ? 3.498 7.422 -3.689 1 98.69 108 ARG A N 1
ATOM 849 C CA . ARG A 1 108 ? 3.939 7.09 -5.039 1 98.69 108 ARG A CA 1
ATOM 850 C C . ARG A 1 108 ? 4.059 8.344 -5.898 1 98.69 108 ARG A C 1
ATOM 852 O O . ARG A 1 108 ? 3.178 9.211 -5.871 1 98.69 108 ARG A O 1
ATOM 859 N N . LYS A 1 109 ? 5.121 8.422 -6.586 1 98.38 109 LYS A N 1
ATOM 860 C CA . LYS A 1 109 ? 5.359 9.555 -7.473 1 98.38 109 LYS A CA 1
ATOM 861 C C . LYS A 1 109 ? 4.395 9.539 -8.656 1 98.38 109 LYS A C 1
ATOM 863 O O . LYS A 1 109 ? 4.199 8.5 -9.289 1 98.38 109 LYS A O 1
ATOM 868 N N . GLN A 1 110 ? 3.822 10.672 -8.93 1 98.25 110 GLN A N 1
ATOM 869 C CA . GLN A 1 110 ? 2.893 10.828 -10.047 1 98.25 110 GLN A CA 1
ATOM 870 C C . GLN A 1 110 ? 3.617 11.289 -11.312 1 98.25 110 GLN A C 1
ATOM 872 O O . GLN A 1 110 ? 4.785 11.68 -11.25 1 98.25 110 GLN A O 1
ATOM 877 N N . SER A 1 111 ? 2.895 11.258 -12.438 1 96.69 111 SER A N 1
ATOM 878 C CA . SER A 1 111 ? 3.488 11.594 -13.727 1 96.69 111 SER A CA 1
ATOM 879 C C . SER A 1 111 ? 3.932 13.055 -13.766 1 96.69 111 SER A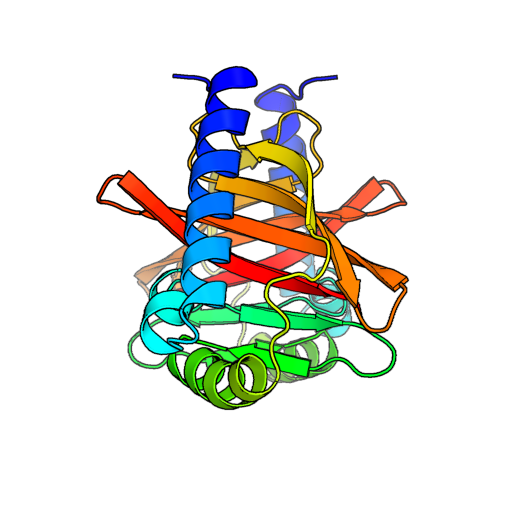 C 1
ATOM 881 O O . SER A 1 111 ? 4.871 13.406 -14.484 1 96.69 111 SER A O 1
ATOM 883 N N . ASP A 1 112 ? 3.334 13.914 -12.969 1 97.25 112 ASP A N 1
ATOM 884 C CA . ASP A 1 112 ? 3.68 15.328 -12.945 1 97.25 112 ASP A CA 1
ATOM 885 C C . ASP A 1 112 ? 4.785 15.609 -11.93 1 97.25 112 ASP A C 1
ATOM 887 O O . ASP A 1 112 ? 5.137 16.766 -11.695 1 97.25 112 ASP A O 1
ATOM 891 N N . GLY A 1 113 ? 5.211 14.562 -11.289 1 96.25 113 GLY A N 1
ATOM 892 C CA . GLY A 1 113 ? 6.32 14.695 -10.352 1 96.25 113 GLY A CA 1
ATOM 893 C C . GLY A 1 113 ? 5.875 14.805 -8.906 1 96.25 113 GLY A C 1
ATOM 894 O O . GLY A 1 113 ? 6.691 14.688 -7.992 1 96.25 113 GLY A O 1
ATOM 895 N N . SER A 1 114 ? 4.613 15.016 -8.68 1 97.75 114 SER A N 1
ATOM 896 C CA . SER A 1 114 ? 4.117 15.102 -7.312 1 97.75 114 SER A CA 1
ATOM 897 C C . SER A 1 114 ? 3.961 13.719 -6.695 1 97.75 114 SER A C 1
ATOM 899 O O . SER A 1 114 ? 4.121 12.703 -7.379 1 97.75 114 SER A O 1
ATOM 901 N N . TYR A 1 115 ? 3.775 13.688 -5.398 1 98.75 115 TYR A N 1
ATOM 902 C CA . TYR A 1 115 ? 3.533 12.438 -4.684 1 98.75 115 TYR A CA 1
ATOM 903 C C . TYR A 1 115 ? 2.105 12.383 -4.152 1 98.75 115 TYR A C 1
ATOM 905 O O . TYR A 1 115 ? 1.577 13.383 -3.666 1 98.75 115 TYR A O 1
ATOM 913 N N . LEU A 1 116 ? 1.521 11.203 -4.254 1 98.88 116 LEU A N 1
ATOM 914 C CA . LEU A 1 116 ? 0.224 10.945 -3.637 1 98.88 116 LEU A CA 1
ATOM 915 C C . LEU A 1 116 ? 0.261 9.672 -2.805 1 98.88 116 LEU A C 1
ATOM 917 O O . LEU A 1 116 ? 1.07 8.773 -3.066 1 98.88 116 LEU A O 1
ATOM 921 N N . ILE A 1 117 ? -0.649 9.602 -1.853 1 98.88 117 ILE A N 1
ATOM 922 C CA . ILE A 1 117 ? -0.732 8.469 -0.931 1 98.88 117 ILE A CA 1
ATOM 923 C C . ILE A 1 117 ? -1.415 7.293 -1.618 1 98.88 117 ILE A C 1
ATOM 925 O O . ILE A 1 117 ? -2.506 7.438 -2.178 1 98.88 117 ILE A O 1
ATOM 929 N N . THR A 1 118 ? -0.789 6.137 -1.579 1 98.69 118 THR A N 1
ATOM 930 C CA . THR A 1 118 ? -1.429 4.91 -2.039 1 98.69 118 THR A CA 1
ATOM 931 C C . THR A 1 118 ? -2.002 4.125 -0.864 1 98.69 118 THR A C 1
ATOM 933 O O . THR A 1 118 ? -3.035 3.463 -0.996 1 98.69 118 THR A O 1
ATOM 936 N N . ARG A 1 119 ? -1.362 4.203 0.239 1 98.69 119 ARG A N 1
ATOM 937 C CA . ARG A 1 119 ? -1.743 3.506 1.462 1 98.69 119 ARG A CA 1
ATOM 938 C C . ARG A 1 119 ? -1.381 4.324 2.695 1 98.69 119 ARG A C 1
ATOM 940 O O . ARG A 1 119 ? -0.265 4.84 2.801 1 98.69 119 ARG A O 1
ATOM 947 N N . ASP A 1 120 ? -2.287 4.535 3.553 1 98.56 120 ASP A N 1
ATOM 948 C CA . ASP A 1 120 ? -2.158 5.266 4.809 1 98.56 120 ASP A CA 1
ATOM 949 C C . ASP A 1 120 ?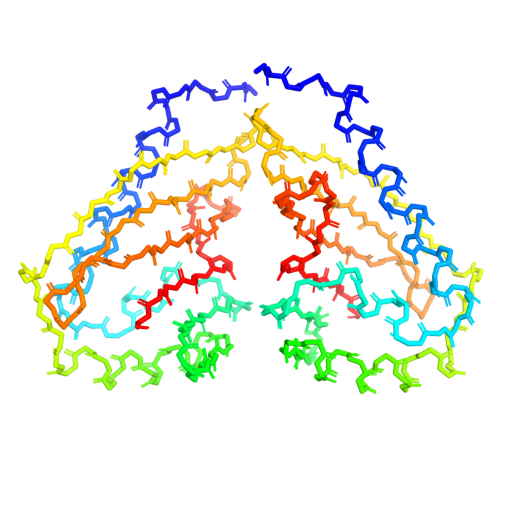 -2.721 4.457 5.977 1 98.56 120 ASP A C 1
ATOM 951 O O . ASP A 1 120 ? -3.912 4.145 6.004 1 98.56 120 ASP A O 1
ATOM 955 N N . GLU A 1 121 ? -1.876 4.109 6.938 1 97.88 121 GLU A N 1
ATOM 956 C CA . GLU A 1 121 ? -2.334 3.334 8.086 1 97.88 121 GLU A CA 1
ATOM 957 C C . GLU A 1 121 ? -1.889 3.975 9.398 1 97.88 121 GLU A C 1
ATOM 959 O O . GLU A 1 121 ? -0.713 4.305 9.57 1 97.88 121 GLU A O 1
ATOM 964 N N . PHE A 1 122 ? -2.812 4.172 10.297 1 95.25 122 PHE A N 1
ATOM 965 C CA . PHE A 1 122 ? -2.496 4.691 11.617 1 95.25 122 PHE A CA 1
ATOM 966 C C . PHE A 1 122 ? -3.201 3.877 12.703 1 95.25 122 PHE A C 1
ATOM 968 O O . PHE A 1 122 ? -4.254 3.285 12.453 1 95.25 122 PHE A O 1
ATOM 975 N N . LYS A 1 123 ? -2.602 3.832 13.867 1 92.94 123 LYS A N 1
ATOM 976 C CA . LYS A 1 123 ? -3.133 3.051 14.977 1 92.94 123 LYS A CA 1
ATOM 977 C C . LYS A 1 123 ? -3.928 3.932 15.938 1 92.94 123 LYS A C 1
ATOM 979 O O . LYS A 1 123 ? -3.625 5.117 16.094 1 92.94 123 LYS A O 1
ATOM 984 N N . VAL A 1 124 ? -4.988 3.334 16.547 1 88.19 124 VAL A N 1
ATOM 985 C CA . VAL A 1 124 ? -5.754 4.016 17.594 1 88.19 124 VAL A CA 1
ATOM 986 C C . VAL A 1 124 ? -5.844 3.125 18.828 1 88.19 124 VAL A C 1
ATOM 988 O O . VAL A 1 124 ? -5.781 1.897 18.719 1 88.19 124 VAL A O 1
ATOM 991 N N . MET B 1 1 ? 22.422 -2.672 6.516 1 70.69 1 MET B N 1
ATOM 992 C CA . MET B 1 1 ? 23.109 -2.848 5.23 1 70.69 1 MET B CA 1
ATOM 993 C C . MET B 1 1 ? 22.156 -2.562 4.074 1 70.69 1 MET B C 1
ATOM 995 O O . MET B 1 1 ? 20.953 -2.83 4.168 1 70.69 1 MET B O 1
ATOM 999 N N . VAL B 1 2 ? 22.734 -1.952 2.947 1 89 2 VAL B N 1
ATOM 1000 C CA . VAL B 1 2 ? 21.984 -1.574 1.751 1 89 2 VAL B CA 1
ATOM 1001 C C . VAL B 1 2 ? 21.906 -2.764 0.796 1 89 2 VAL B C 1
ATOM 1003 O O . VAL B 1 2 ? 22.922 -3.373 0.465 1 89 2 VAL B O 1
ATOM 1006 N N . LEU B 1 3 ? 20.766 -3.176 0.444 1 94 3 LEU B N 1
ATOM 1007 C CA . LEU B 1 3 ? 20.578 -4.281 -0.488 1 94 3 LEU B CA 1
ATOM 1008 C C . LEU B 1 3 ? 21.125 -3.932 -1.867 1 94 3 LEU B C 1
ATOM 1010 O O . LEU B 1 3 ? 20.922 -2.818 -2.357 1 94 3 LEU B O 1
ATOM 1014 N N . SER B 1 4 ? 21.766 -4.895 -2.449 1 94.88 4 SER B N 1
ATOM 1015 C CA . SER B 1 4 ? 22.125 -4.77 -3.855 1 94.88 4 SER B CA 1
ATOM 1016 C C . SER B 1 4 ? 20.953 -5.098 -4.766 1 94.88 4 SER B C 1
ATOM 1018 O O . SER B 1 4 ? 19.969 -5.703 -4.324 1 94.88 4 SER B O 1
ATOM 1020 N N . GLN B 1 5 ? 21.062 -4.668 -6.059 1 95.25 5 GLN B N 1
ATOM 1021 C CA . GLN B 1 5 ? 20.016 -5.02 -6.996 1 95.25 5 GLN B CA 1
ATOM 1022 C C . GLN B 1 5 ? 19.875 -6.531 -7.129 1 95.25 5 GLN B C 1
ATOM 1024 O O . GLN B 1 5 ? 18.766 -7.051 -7.285 1 95.25 5 GLN B O 1
ATOM 1029 N N . ALA B 1 6 ? 20.969 -7.25 -7.082 1 97.06 6 ALA B N 1
ATOM 1030 C CA . ALA B 1 6 ? 20.938 -8.711 -7.152 1 97.06 6 ALA B CA 1
ATOM 1031 C C . ALA B 1 6 ? 20.156 -9.297 -5.973 1 97.06 6 ALA B C 1
ATOM 1033 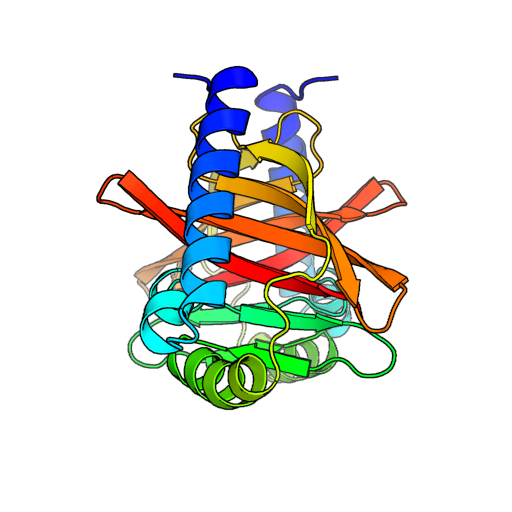O O . ALA B 1 6 ? 19.406 -10.258 -6.141 1 97.06 6 ALA B O 1
ATOM 1034 N N . GLN B 1 7 ? 20.375 -8.781 -4.828 1 97.44 7 GLN B N 1
ATOM 1035 C CA . GLN B 1 7 ? 19.672 -9.234 -3.637 1 97.44 7 GLN B CA 1
ATOM 1036 C C . GLN B 1 7 ? 18.172 -8.914 -3.74 1 97.44 7 GLN B C 1
ATOM 1038 O O . GLN B 1 7 ? 17.328 -9.742 -3.377 1 97.44 7 GLN B O 1
ATOM 1043 N N . ILE B 1 8 ? 17.844 -7.703 -4.215 1 97.88 8 ILE B N 1
ATOM 1044 C CA . ILE B 1 8 ? 16.469 -7.293 -4.406 1 97.88 8 ILE B CA 1
ATOM 1045 C C . ILE B 1 8 ? 15.773 -8.234 -5.387 1 97.88 8 ILE B C 1
ATOM 1047 O O . ILE B 1 8 ? 14.672 -8.719 -5.117 1 97.88 8 ILE B O 1
ATOM 1051 N N . ASP B 1 9 ? 16.453 -8.539 -6.48 1 98.19 9 ASP B N 1
ATOM 1052 C CA . ASP B 1 9 ? 15.898 -9.43 -7.496 1 98.19 9 ASP B CA 1
ATOM 1053 C C . ASP B 1 9 ? 15.656 -10.828 -6.93 1 98.19 9 ASP B C 1
ATOM 1055 O O . ASP B 1 9 ? 14.664 -11.477 -7.266 1 98.19 9 ASP B O 1
ATOM 1059 N N . GLU B 1 10 ? 16.5 -11.227 -6.141 1 98.12 10 GLU B N 1
ATOM 1060 C CA . GLU B 1 10 ? 16.375 -12.547 -5.539 1 98.12 10 GLU B CA 1
ATOM 1061 C C . GLU B 1 10 ? 15.172 -12.609 -4.594 1 98.12 10 GLU B C 1
ATOM 1063 O O . GLU B 1 10 ? 14.391 -13.562 -4.625 1 98.12 10 GLU B O 1
ATOM 1068 N N . ILE B 1 11 ? 15.023 -11.594 -3.73 1 98.25 11 ILE B N 1
ATOM 1069 C CA . ILE B 1 11 ? 13.883 -11.523 -2.83 1 98.25 11 ILE B CA 1
ATOM 1070 C C . ILE B 1 11 ? 12.586 -11.516 -3.639 1 98.25 11 ILE B C 1
ATOM 1072 O O . ILE B 1 11 ? 11.672 -12.289 -3.361 1 98.25 11 ILE B O 1
ATOM 1076 N N . ALA B 1 12 ? 12.562 -10.672 -4.629 1 98.56 12 ALA B N 1
ATOM 1077 C CA . ALA B 1 12 ? 11.375 -10.5 -5.457 1 98.56 12 ALA B CA 1
ATOM 1078 C C . ALA B 1 12 ? 11.047 -11.781 -6.219 1 98.56 12 ALA B C 1
ATOM 1080 O O . ALA B 1 12 ? 9.891 -12.227 -6.223 1 98.56 12 ALA B O 1
ATOM 1081 N N . SER B 1 13 ? 12.07 -12.406 -6.836 1 98.25 13 SER B N 1
ATOM 1082 C CA . SER B 1 13 ? 11.836 -13.609 -7.637 1 98.25 13 SER B CA 1
ATOM 1083 C C . SER B 1 13 ? 11.414 -14.781 -6.758 1 98.25 13 SER B C 1
ATOM 1085 O O . SER B 1 13 ? 10.531 -15.555 -7.133 1 98.25 13 SER B O 1
ATOM 1087 N N . ASN B 1 14 ? 12.031 -14.859 -5.602 1 98.44 14 ASN B N 1
ATOM 1088 C CA . ASN B 1 14 ? 11.648 -15.93 -4.684 1 98.44 14 ASN B CA 1
ATOM 1089 C C . ASN B 1 14 ? 10.195 -15.789 -4.234 1 98.44 14 ASN B C 1
ATOM 1091 O O . ASN B 1 14 ? 9.461 -16.781 -4.199 1 98.44 14 ASN B O 1
ATOM 1095 N N . PHE B 1 15 ? 9.812 -14.57 -3.867 1 98.69 15 PHE B N 1
ATOM 1096 C CA . PHE B 1 15 ? 8.43 -14.344 -3.463 1 98.69 15 PHE B CA 1
ATOM 1097 C C . PHE B 1 15 ? 7.477 -14.633 -4.613 1 98.69 15 PHE B C 1
ATOM 1099 O O . PHE B 1 15 ? 6.477 -15.336 -4.438 1 98.69 15 PHE B O 1
ATOM 1106 N N . HIS B 1 16 ? 7.812 -14.109 -5.762 1 98 16 HIS B N 1
ATOM 1107 C CA . HIS B 1 16 ? 6.973 -14.242 -6.945 1 98 16 HIS B CA 1
ATOM 1108 C C . HIS B 1 16 ? 6.762 -15.711 -7.312 1 98 16 HIS B C 1
ATOM 1110 O O . HIS B 1 16 ? 5.633 -16.125 -7.57 1 98 16 HIS B O 1
ATOM 1116 N N . GLU B 1 17 ? 7.793 -16.453 -7.336 1 96.31 17 GLU B N 1
ATOM 1117 C CA . GLU B 1 17 ? 7.723 -17.875 -7.676 1 96.31 17 GLU B CA 1
ATOM 1118 C C . GLU B 1 17 ? 6.875 -18.641 -6.668 1 96.31 17 GLU B C 1
ATOM 1120 O O . GLU B 1 17 ? 6.07 -19.5 -7.047 1 96.31 17 GLU B O 1
ATOM 1125 N N . LYS B 1 18 ? 7.098 -18.328 -5.418 1 97.19 18 LYS B N 1
ATOM 1126 C CA . LYS B 1 18 ? 6.285 -18.938 -4.371 1 97.19 18 LYS B CA 1
ATOM 1127 C C . LYS B 1 18 ? 4.809 -18.609 -4.555 1 97.19 18 LYS B C 1
ATOM 1129 O O . LYS B 1 18 ? 3.951 -19.484 -4.449 1 97.19 18 LYS B O 1
ATOM 1134 N N . PHE B 1 19 ? 4.5 -17.391 -4.836 1 97.94 19 PHE B N 1
ATOM 1135 C CA . PHE B 1 19 ? 3.133 -16.922 -5.027 1 97.94 19 PHE B CA 1
ATOM 1136 C C . PHE B 1 19 ? 2.475 -17.641 -6.203 1 97.94 19 PHE B C 1
ATOM 1138 O O . PHE B 1 19 ? 1.361 -18.141 -6.078 1 97.94 19 PHE B O 1
ATOM 1145 N N . VAL B 1 20 ? 3.156 -17.703 -7.289 1 95.31 20 VAL B N 1
ATOM 1146 C CA . VAL B 1 20 ? 2.648 -18.344 -8.5 1 95.31 20 VAL B CA 1
ATOM 1147 C C . VAL B 1 20 ? 2.426 -19.828 -8.234 1 95.31 20 VAL B C 1
ATOM 1149 O O . VAL B 1 20 ? 1.429 -20.406 -8.68 1 95.31 20 VAL B O 1
ATOM 1152 N N . LYS B 1 21 ? 3.336 -20.438 -7.543 1 94.75 21 LYS B N 1
ATOM 1153 C CA . LYS B 1 21 ? 3.189 -21.844 -7.176 1 94.75 21 LYS B CA 1
ATOM 1154 C C . LYS B 1 21 ? 1.927 -22.062 -6.348 1 94.75 21 LYS B C 1
ATOM 1156 O O . LYS B 1 21 ? 1.197 -23.031 -6.57 1 94.75 21 LYS B O 1
ATOM 1161 N N . PHE B 1 22 ? 1.678 -21.203 -5.367 1 96.56 22 PHE B N 1
ATOM 1162 C CA . PHE B 1 22 ? 0.488 -21.312 -4.531 1 96.56 22 PHE B CA 1
ATOM 1163 C C . PHE B 1 22 ? -0.776 -21.125 -5.359 1 96.56 22 PHE B C 1
ATOM 1165 O O . PHE B 1 22 ? -1.784 -21.797 -5.129 1 96.56 22 PHE B O 1
ATOM 1172 N N . LEU B 1 23 ? -0.737 -20.188 -6.344 1 95.25 23 LEU B N 1
ATOM 1173 C CA . LEU B 1 23 ? -1.866 -20.031 -7.25 1 95.25 23 LEU B CA 1
ATOM 1174 C C . LEU B 1 23 ? -2.152 -21.312 -8.008 1 95.25 23 LEU B C 1
ATOM 1176 O O . LEU B 1 23 ? -3.311 -21.719 -8.141 1 95.25 23 LEU B O 1
ATOM 1180 N N . ALA B 1 24 ? -1.12 -21.969 -8.422 1 92.75 24 ALA B N 1
ATOM 1181 C CA . ALA B 1 24 ? -1.24 -23.188 -9.219 1 92.75 24 ALA B CA 1
ATOM 1182 C C . ALA B 1 24 ? -1.833 -24.328 -8.398 1 92.75 24 ALA B C 1
ATOM 1184 O O . ALA B 1 24 ? -2.525 -25.203 -8.93 1 92.75 24 ALA B O 1
ATOM 1185 N N . LEU B 1 25 ? -1.623 -24.312 -7.141 1 93.31 25 LEU B N 1
ATOM 1186 C CA . LEU B 1 25 ? -2.16 -25.328 -6.242 1 93.31 25 LEU B CA 1
ATOM 1187 C C . LEU B 1 25 ? -3.654 -25.125 -6.02 1 93.31 25 LEU B C 1
ATOM 1189 O O . LEU B 1 25 ? -4.344 -26.016 -5.523 1 93.31 25 LEU B O 1
ATOM 1193 N N . ARG B 1 26 ? -4.195 -24 -6.352 1 92.88 26 ARG B N 1
ATOM 1194 C CA . ARG B 1 26 ? -5.594 -23.609 -6.234 1 92.88 26 ARG B CA 1
ATOM 1195 C C . ARG B 1 26 ? -6.086 -23.75 -4.797 1 92.88 26 ARG B C 1
ATOM 1197 O O . ARG B 1 26 ? -7.172 -24.266 -4.555 1 92.88 26 ARG B O 1
ATOM 1204 N N . ASP B 1 27 ? -5.223 -23.422 -3.893 1 94 27 ASP B N 1
ATOM 1205 C CA . ASP B 1 27 ? -5.535 -23.359 -2.467 1 94 27 ASP B CA 1
ATOM 1206 C C . ASP B 1 27 ? -5.648 -21.906 -1.989 1 94 27 ASP B C 1
ATOM 1208 O O . ASP B 1 27 ? -4.637 -21.25 -1.734 1 94 27 ASP B O 1
ATOM 1212 N N . PRO B 1 28 ? -6.871 -21.5 -1.77 1 96.88 28 PRO B N 1
ATOM 1213 C CA . PRO B 1 28 ? -7.062 -20.078 -1.439 1 96.88 28 PRO B CA 1
ATOM 1214 C C . PRO B 1 28 ? -6.41 -19.688 -0.113 1 96.88 28 PRO B C 1
ATOM 1216 O O . PRO B 1 28 ? -5.949 -18.562 0.044 1 96.88 28 PRO B O 1
ATOM 1219 N N . LEU B 1 29 ? -6.312 -20.594 0.831 1 97 29 LEU B N 1
ATOM 1220 C CA . LEU B 1 29 ? -5.742 -20.281 2.137 1 97 29 LEU B CA 1
ATOM 1221 C C . LEU B 1 29 ? -4.234 -20.078 2.035 1 97 29 LEU B C 1
ATOM 1223 O O . LEU B 1 29 ? -3.686 -19.172 2.678 1 97 29 LEU B O 1
ATOM 1227 N N . LYS B 1 30 ? -3.615 -20.875 1.21 1 97.38 30 LYS B N 1
ATOM 1228 C CA . LYS B 1 30 ? -2.176 -20.734 1.021 1 97.38 30 LYS B CA 1
ATOM 1229 C C . LYS B 1 30 ? -1.848 -19.406 0.344 1 97.38 30 LYS B C 1
ATOM 1231 O O . LYS B 1 30 ? -0.887 -18.719 0.72 1 97.38 30 LYS B O 1
ATOM 1236 N N . VAL B 1 31 ? -2.627 -19.031 -0.687 1 98.19 31 VAL B N 1
ATOM 1237 C CA . VAL B 1 31 ? -2.408 -17.766 -1.381 1 98.19 31 VAL B CA 1
ATOM 1238 C C . V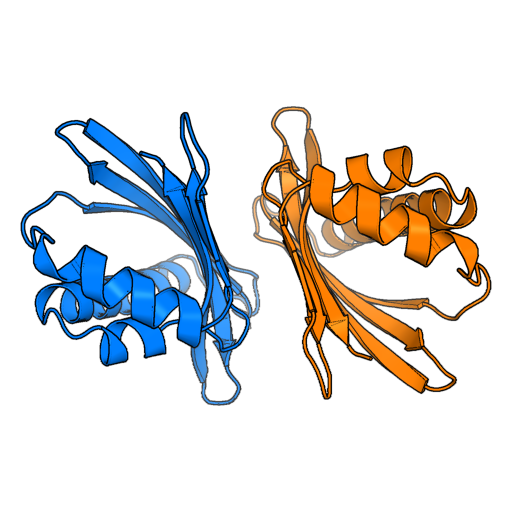AL B 1 31 ? -2.689 -16.609 -0.435 1 98.19 31 VAL B C 1
ATOM 1240 O O . VAL B 1 31 ? -1.904 -15.656 -0.354 1 98.19 31 VAL B O 1
ATOM 1243 N N . ALA B 1 32 ? -3.775 -16.719 0.327 1 98.5 32 ALA B N 1
ATOM 1244 C CA . ALA B 1 32 ? -4.168 -15.648 1.241 1 98.5 32 ALA B CA 1
ATOM 1245 C C . ALA B 1 32 ? -3.109 -15.43 2.32 1 98.5 32 ALA B C 1
ATOM 1247 O O . ALA B 1 32 ? -2.922 -14.312 2.799 1 98.5 32 ALA B O 1
ATOM 1248 N N . ALA B 1 33 ? -2.354 -16.453 2.662 1 98.12 33 ALA B N 1
ATOM 1249 C CA . ALA B 1 33 ? -1.33 -16.375 3.701 1 98.12 33 ALA B CA 1
ATOM 1250 C C . ALA B 1 33 ? -0.151 -15.516 3.248 1 98.12 33 ALA B C 1
ATOM 1252 O O . ALA B 1 33 ? 0.694 -15.133 4.059 1 98.12 33 ALA B O 1
ATOM 1253 N N . CYS B 1 34 ? -0.083 -15.203 1.939 1 98.75 34 CYS B N 1
ATOM 1254 C CA . CYS B 1 34 ? 0.958 -14.328 1.413 1 98.75 34 CYS B CA 1
ATOM 1255 C C . CYS B 1 34 ? 0.617 -12.867 1.668 1 98.75 34 CYS B C 1
ATOM 1257 O O . CYS B 1 34 ? 1.438 -11.977 1.419 1 98.75 34 CYS B O 1
ATOM 1259 N N . TYR B 1 35 ? -0.586 -12.617 2.123 1 98.81 35 TYR B N 1
ATOM 1260 C CA . TYR B 1 35 ? -1.037 -11.258 2.396 1 98.81 35 TYR B CA 1
ATOM 1261 C C . TYR B 1 35 ? -0.992 -10.961 3.891 1 98.81 35 TYR B C 1
ATOM 1263 O O . TYR B 1 35 ? -1.27 -11.836 4.715 1 98.81 35 TYR B O 1
ATOM 1271 N N . GLU B 1 36 ? -0.642 -9.688 4.301 1 98.31 36 GLU B N 1
ATOM 1272 C CA . GLU B 1 36 ? -0.805 -9.242 5.68 1 98.31 36 GLU B CA 1
ATOM 1273 C C . GLU B 1 36 ? -2.275 -9.227 6.086 1 98.31 36 GLU B C 1
ATOM 1275 O O . GLU B 1 36 ? -3.16 -9.141 5.23 1 98.31 36 GLU B O 1
ATOM 1280 N N . PRO B 1 37 ? -2.549 -9.266 7.391 1 96.88 37 PRO B N 1
ATOM 1281 C CA . PRO B 1 37 ? -3.941 -9.258 7.848 1 96.88 37 PRO B CA 1
ATOM 1282 C C . PRO B 1 37 ? -4.719 -8.039 7.359 1 96.88 37 PRO B C 1
ATOM 1284 O O . PRO B 1 37 ? -5.918 -8.133 7.09 1 96.88 37 PRO B O 1
ATOM 1287 N N . ASN B 1 38 ? -4.051 -6.879 7.156 1 97.12 38 ASN B N 1
ATOM 1288 C CA . ASN B 1 38 ? -4.699 -5.641 6.723 1 97.12 38 ASN B CA 1
ATOM 1289 C C . ASN B 1 38 ? -4.34 -5.297 5.281 1 97.12 38 ASN B C 1
ATOM 1291 O O . ASN B 1 38 ? -4.312 -4.125 4.906 1 97.12 38 ASN B O 1
ATOM 1295 N N . ALA B 1 39 ? -3.971 -6.305 4.535 1 98.56 39 ALA B N 1
ATOM 1296 C CA . ALA B 1 39 ? -3.604 -6.062 3.145 1 98.56 39 ALA B CA 1
ATOM 1297 C C . ALA B 1 39 ? -4.824 -5.672 2.316 1 98.56 39 ALA B C 1
ATOM 1299 O O . ALA B 1 39 ? -5.961 -5.922 2.717 1 98.56 39 ALA B O 1
ATOM 1300 N N . VAL B 1 40 ? -4.566 -5.074 1.178 1 98.69 40 VAL B N 1
ATOM 1301 C CA . VAL B 1 40 ? -5.617 -4.719 0.227 1 98.69 40 VAL B CA 1
ATOM 1302 C C . VAL B 1 40 ? -5.281 -5.285 -1.15 1 98.69 40 VAL B C 1
ATOM 1304 O O . VAL B 1 40 ? -4.125 -5.238 -1.584 1 98.69 40 VAL B O 1
ATOM 1307 N N . LEU B 1 41 ? -6.23 -5.93 -1.726 1 98.56 41 LEU B N 1
ATOM 1308 C CA . LEU B 1 41 ? -6.184 -6.395 -3.107 1 98.56 41 LEU B CA 1
ATOM 1309 C C . LEU B 1 41 ? -7.113 -5.57 -3.99 1 98.56 41 LEU B C 1
ATOM 1311 O O . LEU B 1 41 ? -8.305 -5.457 -3.707 1 98.56 41 LEU B O 1
ATOM 1315 N N . ILE B 1 42 ? -6.551 -4.992 -5.035 1 98.31 42 ILE B N 1
ATOM 1316 C CA . ILE B 1 42 ? -7.285 -4.062 -5.891 1 98.31 42 ILE B CA 1
ATOM 1317 C C . ILE B 1 42 ? -7.262 -4.562 -7.332 1 98.31 42 ILE B C 1
ATOM 1319 O O . ILE B 1 42 ? -6.191 -4.832 -7.883 1 98.31 42 ILE B O 1
ATOM 1323 N N . GLN B 1 43 ? -8.383 -4.777 -7.867 1 96.38 43 GLN B N 1
ATOM 1324 C CA . GLN B 1 43 ? -8.539 -4.984 -9.305 1 96.38 43 GLN B CA 1
ATOM 1325 C C . GLN B 1 43 ? -9 -3.703 -9.992 1 96.38 43 GLN B C 1
ATOM 1327 O O . GLN B 1 43 ? -10.148 -3.295 -9.852 1 96.38 43 GLN B O 1
ATOM 1332 N N . SER B 1 44 ? -8.086 -3.09 -10.734 1 94.88 44 SER B N 1
ATOM 1333 C CA . SER B 1 44 ? -8.43 -1.823 -11.375 1 94.88 44 SER B CA 1
ATOM 1334 C C . SER B 1 44 ? -8.766 -2.02 -12.852 1 94.88 44 SER B C 1
ATOM 1336 O O . SER B 1 44 ? -8.227 -2.922 -13.492 1 94.88 44 SER B O 1
ATOM 1338 N N . GLY B 1 45 ? -9.633 -1.228 -13.406 1 90.25 45 GLY B N 1
ATOM 1339 C CA . GLY B 1 45 ? -10.109 -1.227 -14.781 1 90.25 45 GLY B CA 1
ATOM 1340 C C . GLY B 1 45 ? -11.297 -0.312 -15 1 90.25 45 GLY B C 1
ATOM 1341 O O . GLY B 1 45 ? -11.32 0.818 -14.516 1 90.25 45 GLY B O 1
ATOM 1342 N N . GLN B 1 46 ? -12.227 -0.745 -15.906 1 88.69 46 GLN B N 1
ATOM 1343 C CA . GLN B 1 46 ? -13.445 0.036 -16.078 1 88.69 46 GLN B CA 1
ATOM 1344 C C . GLN B 1 46 ? -14.219 0.165 -14.773 1 88.69 46 GLN B C 1
ATOM 1346 O O . GLN B 1 46 ? -14.664 1.257 -14.414 1 88.69 46 GLN B O 1
ATOM 1351 N N . GLU B 1 47 ? -14.297 -0.944 -14.117 1 92.25 47 GLU B N 1
ATOM 1352 C CA . GLU B 1 47 ? -14.812 -0.98 -12.75 1 92.25 47 GLU B CA 1
ATOM 1353 C C . GLU B 1 47 ? -13.734 -1.443 -11.766 1 92.25 47 GLU B C 1
ATOM 1355 O O . GLU B 1 47 ? -12.992 -2.381 -12.055 1 92.25 47 GLU B O 1
ATOM 1360 N N . THR B 1 48 ? -13.625 -0.764 -10.695 1 96.56 48 THR B N 1
ATOM 1361 C CA . THR B 1 48 ? -12.617 -1.137 -9.703 1 96.56 48 THR B CA 1
ATOM 1362 C C . THR B 1 48 ? -13.242 -1.961 -8.586 1 96.56 48 THR B C 1
ATOM 1364 O O . THR B 1 48 ? -14.328 -1.639 -8.102 1 96.56 48 THR B O 1
ATOM 1367 N N . LYS B 1 49 ? -12.672 -3.049 -8.289 1 96.62 49 LYS B N 1
ATOM 1368 C CA . LYS B 1 49 ? -13.031 -3.867 -7.133 1 96.62 49 LYS B CA 1
ATOM 1369 C C . LYS B 1 49 ? -11.906 -3.883 -6.098 1 96.62 49 LYS B C 1
ATOM 1371 O O . LYS B 1 49 ? -10.727 -3.83 -6.453 1 96.62 49 LYS B O 1
ATOM 1376 N N . VAL B 1 50 ? -12.289 -3.938 -4.836 1 98.19 50 VAL B N 1
ATOM 1377 C CA . VAL B 1 50 ? -11.297 -3.951 -3.766 1 98.19 50 VAL B CA 1
ATOM 1378 C C . VAL B 1 50 ? -11.695 -4.973 -2.703 1 98.19 50 VAL B C 1
ATOM 1380 O O . VAL B 1 50 ? -12.883 -5.148 -2.416 1 98.19 50 VAL B O 1
ATOM 1383 N N . TRP B 1 51 ? -10.75 -5.68 -2.189 1 98.56 51 TRP B N 1
ATOM 1384 C CA . TRP B 1 51 ? -10.906 -6.598 -1.064 1 98.56 51 TRP B CA 1
ATOM 1385 C C . TRP B 1 51 ? -9.922 -6.258 0.052 1 98.56 51 TRP B C 1
ATOM 1387 O O . TRP B 1 51 ? -8.719 -6.109 -0.192 1 98.56 51 TRP B O 1
ATOM 1397 N N . PHE B 1 52 ? -10.469 -6.141 1.24 1 98.19 52 PHE B N 1
ATOM 1398 C CA . PHE B 1 52 ? -9.648 -5.746 2.383 1 98.19 52 PHE B CA 1
ATOM 1399 C C . PHE B 1 52 ? -9.547 -6.883 3.393 1 98.19 52 PHE B C 1
ATOM 1401 O O . PHE B 1 52 ? -10.562 -7.418 3.842 1 98.19 52 PHE B O 1
ATOM 1408 N N . GLY B 1 53 ? -8.273 -7.152 3.723 1 97.62 53 GLY B N 1
ATOM 1409 C CA . GLY B 1 53 ? -8.023 -8.141 4.762 1 97.62 53 GLY B CA 1
ATOM 1410 C C . GLY B 1 53 ? -8.039 -9.562 4.246 1 97.62 53 GLY B C 1
ATOM 1411 O O . GLY B 1 53 ? -8.633 -9.844 3.199 1 97.62 53 GLY B O 1
ATOM 1412 N N . ARG B 1 54 ? -7.5 -10.492 4.992 1 97.56 54 ARG B N 1
ATOM 1413 C CA . ARG B 1 54 ? -7.328 -11.875 4.559 1 97.56 54 ARG B CA 1
ATOM 1414 C C . ARG B 1 54 ? -8.672 -12.57 4.395 1 97.56 54 ARG B C 1
ATOM 1416 O O . ARG B 1 54 ? -8.836 -13.43 3.523 1 97.56 54 ARG B O 1
ATOM 1423 N N . GLU B 1 55 ? -9.633 -12.125 5.203 1 97.06 55 GLU B N 1
ATOM 1424 C CA . GLU B 1 55 ? -10.938 -12.773 5.094 1 97.06 55 GLU B CA 1
ATOM 1425 C C . GLU B 1 55 ? -11.578 -12.492 3.738 1 97.06 55 GLU B C 1
ATOM 1427 O O . GLU B 1 55 ? -11.953 -13.422 3.021 1 97.06 55 GLU B O 1
ATOM 1432 N N . GLN B 1 56 ? -11.68 -11.195 3.406 1 98.19 56 GLN B N 1
ATOM 1433 C CA . GLN B 1 56 ? -12.273 -10.852 2.117 1 98.19 56 GLN B CA 1
ATOM 1434 C C . GLN B 1 56 ? -11.438 -11.398 0.965 1 98.19 56 GLN B C 1
ATOM 1436 O O . GLN B 1 56 ? -11.977 -11.883 -0.031 1 98.19 56 GLN B O 1
ATOM 1441 N N . ILE B 1 57 ? -10.102 -11.328 1.055 1 98.5 57 ILE B N 1
ATOM 1442 C CA . ILE B 1 57 ? -9.211 -11.797 0.003 1 98.5 57 ILE B CA 1
ATOM 1443 C C . ILE B 1 57 ? -9.375 -13.305 -0.176 1 98.5 57 ILE B C 1
ATOM 1445 O O . ILE B 1 57 ? -9.438 -13.805 -1.304 1 98.5 57 ILE B O 1
ATOM 1449 N N . THR B 1 58 ? -9.516 -14.016 0.937 1 98.12 58 THR B N 1
ATOM 1450 C CA . THR B 1 58 ? -9.727 -15.461 0.869 1 98.12 58 THR B CA 1
ATOM 1451 C C . THR B 1 58 ? -11.016 -15.781 0.11 1 98.12 58 THR B C 1
ATOM 1453 O O . THR B 1 58 ? -11.031 -16.656 -0.753 1 98.12 58 THR B O 1
ATOM 1456 N N . GLN B 1 59 ? -12.07 -15.07 0.415 1 97.75 59 GLN B N 1
ATOM 1457 C CA . GLN B 1 59 ? -13.352 -15.305 -0.24 1 97.75 59 GLN B CA 1
ATOM 1458 C C . GLN B 1 59 ? -13.258 -15.039 -1.74 1 97.75 59 GLN B C 1
ATOM 1460 O O . GLN B 1 59 ? -13.789 -15.805 -2.545 1 97.75 59 GLN B O 1
ATOM 1465 N N . MET B 1 60 ? -12.609 -13.977 -2.062 1 97.5 60 MET B N 1
ATOM 1466 C CA . MET B 1 60 ? -12.414 -13.664 -3.475 1 97.5 60 MET B CA 1
ATOM 1467 C C . MET B 1 60 ? -11.578 -14.742 -4.156 1 97.5 60 MET B C 1
ATOM 1469 O O . MET B 1 60 ? -11.883 -15.156 -5.273 1 97.5 60 MET B O 1
ATOM 1473 N N . LEU B 1 61 ? -10.531 -15.18 -3.492 1 97.44 61 LEU B N 1
ATOM 1474 C CA . LEU B 1 61 ? -9.625 -16.172 -4.051 1 97.44 61 LEU B CA 1
ATOM 1475 C C . LEU B 1 61 ? -10.344 -17.484 -4.297 1 97.44 61 LEU B C 1
ATOM 1477 O O . LEU B 1 61 ? -10.031 -18.203 -5.254 1 97.44 61 LEU B O 1
ATOM 1481 N N . LYS B 1 62 ? -11.312 -17.828 -3.424 1 96.5 62 LYS B N 1
ATOM 1482 C CA . LYS B 1 62 ? -12.094 -19.031 -3.625 1 96.5 62 LYS B CA 1
ATOM 1483 C C . LYS B 1 62 ? -12.805 -19.016 -4.977 1 96.5 62 LYS B C 1
ATOM 1485 O O . LYS B 1 62 ? -12.82 -20.031 -5.684 1 96.5 62 LYS B O 1
ATOM 1490 N N . LEU B 1 63 ? -13.281 -17.922 -5.273 1 94.5 63 LEU B N 1
ATOM 1491 C CA . LEU B 1 63 ? -13.977 -17.766 -6.547 1 94.5 63 LEU B CA 1
ATOM 1492 C C . LEU B 1 63 ? -12.992 -17.656 -7.699 1 94.5 63 LEU B C 1
ATOM 1494 O O . LEU B 1 63 ? -13.164 -18.297 -8.742 1 94.5 63 LEU B O 1
ATOM 1498 N N . PHE B 1 64 ? -11.969 -16.859 -7.531 1 93.69 64 PHE B N 1
ATOM 1499 C CA . PHE B 1 64 ? -10.961 -16.594 -8.555 1 93.69 64 PHE B CA 1
ATOM 1500 C C . PHE B 1 64 ? -10.242 -17.875 -8.961 1 93.69 64 PHE B C 1
ATOM 1502 O O . PHE B 1 64 ? -10.039 -18.125 -10.148 1 93.69 64 PHE B O 1
ATOM 1509 N N . LEU B 1 65 ? -9.867 -18.625 -8.047 1 94.88 65 LEU B N 1
ATOM 1510 C CA . LEU B 1 65 ? -9.008 -19.781 -8.297 1 94.88 65 LEU B CA 1
ATOM 1511 C C . LEU B 1 65 ? -9.797 -20.922 -8.953 1 94.88 65 LEU B C 1
ATOM 1513 O O . LEU B 1 65 ? -9.211 -21.812 -9.562 1 94.88 65 LEU B O 1
ATOM 1517 N N . ALA B 1 66 ? -11.148 -20.922 -8.852 1 91.12 66 ALA B N 1
ATOM 1518 C CA . ALA B 1 66 ? -11.984 -21.922 -9.508 1 91.12 66 ALA B CA 1
ATOM 1519 C C . ALA B 1 66 ? -11.812 -21.875 -11.023 1 91.12 66 ALA B C 1
ATOM 1521 O O . ALA B 1 66 ? -11.922 -22.906 -11.695 1 91.12 66 ALA B O 1
ATOM 1522 N N . ASN B 1 67 ? -11.438 -20.719 -11.547 1 87.81 67 ASN B N 1
ATOM 1523 C CA . ASN B 1 67 ? -11.289 -20.547 -12.992 1 87.81 67 ASN B CA 1
ATOM 1524 C C . ASN B 1 67 ? -9.875 -20.094 -13.359 1 87.81 67 ASN B C 1
ATOM 1526 O O . ASN B 1 67 ? -9.656 -19.562 -14.445 1 87.81 67 ASN B O 1
ATOM 1530 N N . TYR B 1 68 ? -9.039 -20.219 -12.484 1 89.12 68 TYR B N 1
ATOM 1531 C CA . TYR B 1 68 ? -7.664 -19.766 -12.664 1 89.12 68 TYR B CA 1
ATOM 1532 C C . TYR B 1 68 ? -6.93 -20.641 -13.68 1 89.12 68 TYR B C 1
ATOM 1534 O O . TYR B 1 68 ? -7.043 -21.859 -13.648 1 89.12 68 TYR B O 1
ATOM 1542 N N . ASN B 1 69 ? -6.23 -19.984 -14.648 1 89.19 69 ASN B N 1
ATOM 1543 C CA . ASN B 1 69 ? -5.383 -20.656 -15.617 1 89.19 69 ASN B CA 1
ATOM 1544 C C . ASN B 1 69 ? -3.914 -20.625 -15.203 1 89.19 69 ASN B C 1
ATOM 1546 O O . ASN B 1 69 ? -3.256 -19.594 -15.336 1 89.19 69 ASN B O 1
ATOM 1550 N N . PRO B 1 70 ? -3.318 -21.703 -14.805 1 87.94 70 PRO B N 1
ATOM 1551 C CA . PRO B 1 70 ? -1.932 -21.703 -14.328 1 87.94 70 PRO B CA 1
ATOM 1552 C C . PRO B 1 70 ? -0.922 -21.516 -15.461 1 87.94 70 PRO B C 1
ATOM 1554 O O . PRO B 1 70 ? 0.261 -21.281 -15.203 1 87.94 70 PRO B O 1
ATOM 1557 N N . ASN B 1 71 ? -1.421 -21.5 -16.656 1 88.38 71 ASN B N 1
ATOM 1558 C CA . ASN B 1 71 ? -0.513 -21.359 -17.781 1 88.38 71 ASN B CA 1
ATOM 1559 C C . ASN B 1 71 ? -0.565 -19.938 -18.375 1 88.38 71 ASN B C 1
ATOM 1561 O O . ASN B 1 71 ? 0.091 -19.656 -19.375 1 88.38 71 ASN B O 1
ATOM 1565 N N . ALA B 1 72 ? -1.372 -19.156 -17.75 1 88.88 72 ALA B N 1
ATOM 1566 C CA . ALA B 1 72 ? -1.412 -17.781 -18.219 1 88.88 72 ALA B CA 1
ATOM 1567 C C . ALA B 1 72 ? -0.052 -17.109 -18.047 1 88.88 72 ALA B C 1
ATOM 1569 O O . ALA B 1 72 ? 0.667 -17.359 -17.078 1 88.88 72 ALA B O 1
ATOM 1570 N N . GLY B 1 73 ? 0.281 -16.203 -18.938 1 92.69 73 GLY B N 1
ATOM 1571 C CA . GLY B 1 73 ? 1.561 -15.516 -18.891 1 92.69 73 GLY B CA 1
ATOM 1572 C C . GLY B 1 73 ? 1.704 -14.586 -17.703 1 92.69 73 GLY B C 1
ATOM 1573 O O . GLY B 1 73 ? 0.736 -13.938 -17.297 1 92.69 73 GLY B O 1
ATOM 1574 N N . ASP B 1 74 ? 2.857 -14.523 -17.172 1 94.81 74 ASP B N 1
ATOM 1575 C CA . ASP B 1 74 ? 3.232 -13.648 -16.078 1 94.81 74 ASP B CA 1
ATOM 1576 C C . ASP B 1 74 ? 4.723 -13.32 -16.109 1 94.81 74 ASP B C 1
ATOM 1578 O O . ASP B 1 74 ? 5.559 -14.219 -16.25 1 94.81 74 ASP B O 1
ATOM 1582 N N . LYS B 1 75 ? 5.039 -12.031 -16.109 1 95.38 75 LYS B N 1
ATOM 1583 C CA . LYS B 1 75 ? 6.434 -11.602 -16.172 1 95.38 75 LYS B CA 1
ATOM 1584 C C . LYS B 1 75 ? 6.719 -10.523 -15.141 1 95.38 75 LYS B C 1
ATOM 1586 O O . LYS B 1 75 ? 6.086 -9.461 -15.148 1 95.38 75 LYS B O 1
ATOM 1591 N N . LEU B 1 76 ? 7.582 -10.805 -14.227 1 97.56 76 LEU B N 1
ATOM 1592 C CA . LEU B 1 76 ? 8.141 -9.789 -13.344 1 97.56 76 LEU B CA 1
ATOM 1593 C C . LEU B 1 76 ? 9.086 -8.867 -14.109 1 97.56 76 LEU B C 1
ATOM 1595 O O . LEU B 1 76 ? 10.086 -9.32 -14.664 1 97.56 76 LEU B O 1
ATOM 1599 N N . THR B 1 77 ? 8.805 -7.582 -14.18 1 97.5 77 THR B N 1
ATOM 1600 C CA . THR B 1 77 ? 9.555 -6.684 -15.047 1 97.5 77 THR B CA 1
ATOM 1601 C C . THR B 1 77 ? 10.516 -5.828 -14.234 1 97.5 77 THR B C 1
ATOM 1603 O O . THR B 1 77 ? 11.555 -5.395 -14.742 1 97.5 77 THR B O 1
ATOM 1606 N N . GLN B 1 78 ? 10.172 -5.551 -13.047 1 97.56 78 GLN B N 1
ATOM 1607 C CA . GLN B 1 78 ? 10.984 -4.668 -12.219 1 97.56 78 GLN B CA 1
ATOM 1608 C C . GLN B 1 78 ? 10.812 -4.984 -10.734 1 97.56 78 GLN B C 1
ATOM 1610 O O . GLN B 1 78 ? 9.719 -5.328 -10.297 1 97.56 78 GLN B O 1
ATOM 1615 N N . SER B 1 79 ? 11.883 -4.941 -10.016 1 98.25 79 SER B N 1
ATOM 1616 C CA . SER B 1 79 ? 11.891 -5.062 -8.555 1 98.25 79 SER B CA 1
ATOM 1617 C C . SER B 1 79 ? 12.602 -3.885 -7.906 1 98.25 79 SER B C 1
ATOM 1619 O O . SER B 1 79 ? 13.742 -3.572 -8.258 1 98.25 79 SER B O 1
ATOM 1621 N N . LEU B 1 80 ? 11.961 -3.264 -7.027 1 97.44 80 LEU B N 1
ATOM 1622 C CA . LEU B 1 80 ? 12.5 -2.15 -6.258 1 97.44 80 LEU B CA 1
ATOM 1623 C C . LEU B 1 80 ? 12.477 -2.461 -4.766 1 97.44 80 LEU B C 1
ATOM 1625 O O . LEU B 1 80 ? 11.758 -3.359 -4.324 1 97.44 80 LEU B O 1
ATOM 1629 N N . ALA B 1 81 ? 13.289 -1.752 -4.004 1 97.94 81 ALA B N 1
ATOM 1630 C CA . ALA B 1 81 ? 13.273 -1.918 -2.553 1 97.94 81 ALA B CA 1
ATOM 1631 C C . ALA B 1 81 ? 13.82 -0.677 -1.852 1 97.94 81 ALA B C 1
ATOM 1633 O O . ALA B 1 81 ? 14.594 0.082 -2.436 1 97.94 81 ALA B O 1
ATOM 1634 N N . THR B 1 82 ? 13.367 -0.495 -0.649 1 96.75 82 THR B N 1
ATOM 1635 C CA . THR B 1 82 ? 14.086 0.434 0.214 1 96.75 82 THR B CA 1
ATOM 1636 C C . THR B 1 82 ? 15.477 -0.101 0.54 1 96.75 82 THR B C 1
ATOM 1638 O O . THR B 1 82 ? 15.695 -1.314 0.55 1 96.75 82 THR B O 1
ATOM 1641 N N . PRO B 1 83 ? 16.328 0.781 0.829 1 93.56 83 PRO B N 1
ATOM 1642 C CA . PRO B 1 83 ? 17.719 0.344 1.018 1 93.56 83 PRO B CA 1
ATOM 1643 C C . PRO B 1 83 ? 17.859 -0.708 2.115 1 93.56 83 PRO B C 1
ATOM 1645 O O . PRO B 1 83 ? 18.672 -1.631 1.99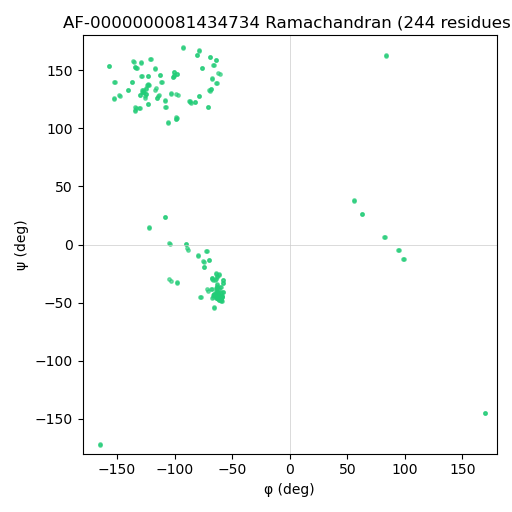 1 93.56 83 PRO B O 1
ATOM 1648 N N . ASN B 1 84 ? 17.062 -0.64 3.109 1 93.25 84 ASN B N 1
ATOM 1649 C CA . ASN B 1 84 ? 17.156 -1.558 4.238 1 93.25 84 ASN B CA 1
ATOM 1650 C C . ASN B 1 84 ? 16.312 -2.814 4.016 1 93.25 84 ASN B C 1
ATOM 1652 O O . ASN B 1 84 ? 16.281 -3.697 4.871 1 93.25 84 ASN B O 1
ATOM 1656 N N . GLY B 1 85 ? 15.602 -2.871 2.941 1 96.81 85 GLY B N 1
ATOM 1657 C CA . GLY B 1 85 ? 14.844 -4.055 2.566 1 96.81 85 GLY B CA 1
ATOM 1658 C C . GLY B 1 85 ? 13.508 -4.152 3.268 1 96.81 85 GLY B C 1
ATOM 1659 O O . GLY B 1 85 ? 12.82 -5.172 3.168 1 96.81 85 GLY B O 1
ATOM 1660 N N . GLU B 1 86 ? 13.148 -3.16 3.973 1 97.5 86 GLU B N 1
ATOM 1661 C CA . GLU B 1 86 ? 11.883 -3.223 4.695 1 97.5 86 GLU B CA 1
ATOM 1662 C C . GLU B 1 86 ? 10.703 -3.344 3.73 1 97.5 86 GLU B C 1
ATOM 1664 O O . GLU B 1 86 ? 9.742 -4.059 4.008 1 97.5 86 GLU B O 1
ATOM 1669 N N . TYR B 1 87 ? 10.844 -2.664 2.623 1 98.25 87 TYR B N 1
ATOM 1670 C CA . TYR B 1 87 ? 9.828 -2.738 1.576 1 98.25 87 TYR B CA 1
ATOM 1671 C C . TYR B 1 87 ? 10.438 -3.209 0.261 1 98.25 87 TYR B C 1
ATOM 1673 O O . TYR B 1 87 ? 11.539 -2.791 -0.103 1 98.25 87 TYR B O 1
ATOM 1681 N N . VAL B 1 88 ? 9.758 -4.039 -0.364 1 98.62 88 VAL B N 1
ATOM 1682 C CA . VAL B 1 88 ? 10.094 -4.492 -1.709 1 98.62 88 VAL B CA 1
ATOM 1683 C C . VAL B 1 88 ? 8.875 -4.352 -2.621 1 98.62 88 VAL B C 1
ATOM 1685 O O . VAL B 1 88 ? 7.758 -4.711 -2.238 1 98.62 88 VAL B O 1
ATOM 1688 N N . ILE B 1 89 ? 9.039 -3.812 -3.768 1 98.69 89 ILE B N 1
ATOM 1689 C CA . ILE B 1 89 ? 7.965 -3.59 -4.727 1 98.69 89 ILE B CA 1
ATOM 1690 C C . ILE B 1 89 ? 8.203 -4.43 -5.977 1 98.69 89 ILE B C 1
ATOM 1692 O O . ILE B 1 89 ? 9.289 -4.395 -6.559 1 98.69 89 ILE B O 1
ATOM 1696 N N . LEU B 1 90 ? 7.227 -5.191 -6.312 1 98.69 90 LEU B N 1
ATOM 1697 C CA . LEU B 1 90 ? 7.23 -5.953 -7.559 1 98.69 90 LEU B CA 1
ATOM 1698 C C . LEU B 1 90 ? 6.332 -5.297 -8.602 1 98.69 90 LEU B C 1
ATOM 1700 O O . LEU B 1 90 ? 5.184 -4.953 -8.305 1 98.69 90 LEU B O 1
ATOM 1704 N N . GLN B 1 91 ? 6.863 -5.133 -9.719 1 98.31 91 GLN B N 1
ATOM 1705 C CA . GLN B 1 91 ? 6.086 -4.703 -10.875 1 98.31 91 GLN B CA 1
ATOM 1706 C C . GLN B 1 91 ? 6.227 -5.691 -12.031 1 98.31 91 GLN B C 1
ATOM 1708 O O . GLN B 1 91 ? 7.316 -6.207 -12.281 1 98.31 91 GLN B O 1
ATOM 1713 N N . GLY B 1 92 ? 5.105 -5.957 -12.664 1 98.12 92 GLY B N 1
ATOM 1714 C CA . GLY B 1 92 ? 5.121 -6.891 -13.781 1 98.12 92 GLY B CA 1
ATOM 1715 C C . GLY B 1 92 ? 3.869 -6.82 -14.641 1 98.12 92 GLY B C 1
ATOM 1716 O O . GLY B 1 92 ? 3.098 -5.863 -14.539 1 98.12 92 GLY B O 1
ATOM 1717 N N . ILE B 1 93 ? 3.812 -7.793 -15.562 1 97.25 93 ILE B N 1
ATOM 1718 C CA . ILE B 1 93 ? 2.652 -7.914 -16.438 1 97.25 93 ILE B CA 1
ATOM 1719 C C . ILE B 1 93 ? 2.129 -9.352 -16.406 1 97.25 93 ILE B C 1
ATOM 1721 O O . ILE B 1 93 ? 2.896 -10.289 -16.203 1 97.25 93 ILE B O 1
ATOM 1725 N N . CYS B 1 94 ? 0.87 -9.469 -16.5 1 94.69 94 CYS B N 1
ATOM 1726 C CA . CYS B 1 94 ? 0.237 -10.781 -16.562 1 94.69 94 CYS B CA 1
ATOM 1727 C C . CYS B 1 94 ? -0.818 -10.828 -17.656 1 94.69 94 CYS B C 1
ATOM 1729 O O . CYS B 1 94 ? -1.368 -9.797 -18.047 1 94.69 94 CYS B O 1
ATOM 1731 N N . GLU B 1 95 ? -0.99 -12.008 -18.125 1 91.62 95 GLU B N 1
ATOM 1732 C CA . GLU B 1 95 ? -1.982 -12.203 -19.172 1 91.62 95 GLU B CA 1
ATOM 1733 C C . GLU B 1 95 ? -3.387 -12.328 -18.594 1 91.62 95 GLU B C 1
ATOM 1735 O O . GLU B 1 95 ? -3.621 -13.148 -17.703 1 91.62 95 GLU B O 1
ATOM 1740 N N . GLU B 1 96 ? -4.254 -11.492 -19.016 1 81.69 96 GLU B N 1
ATOM 1741 C CA . GLU B 1 96 ? -5.668 -11.5 -18.672 1 81.69 96 GLU B CA 1
ATOM 1742 C C . GLU B 1 96 ? -6.551 -11.305 -19.891 1 81.69 96 GLU B C 1
ATOM 1744 O O . GLU B 1 96 ? -6.492 -10.258 -20.547 1 81.69 96 GLU B O 1
ATOM 1749 N N . GLY B 1 97 ? -7.359 -12.305 -20.25 1 80.06 97 GLY B N 1
ATOM 1750 C CA . GLY B 1 97 ? -8.25 -12.219 -21.391 1 80.06 97 GLY B CA 1
ATOM 1751 C C . GLY B 1 97 ? -7.508 -12.047 -22.703 1 80.06 97 GLY B C 1
ATOM 1752 O O . GLY B 1 97 ? -7.934 -11.273 -23.578 1 80.06 97 GLY B O 1
ATOM 1753 N N . GLY B 1 98 ? -6.312 -12.492 -22.797 1 83.94 98 GLY B N 1
ATOM 1754 C CA . GLY B 1 98 ? -5.559 -12.414 -24.031 1 83.94 98 GLY B CA 1
ATOM 1755 C C . GLY B 1 98 ? -4.672 -11.188 -24.125 1 83.94 98 GLY B C 1
ATOM 1756 O O . GLY B 1 98 ? -3.943 -11.008 -25.094 1 83.94 98 GLY B O 1
ATOM 1757 N N . ASN B 1 99 ? -4.781 -10.344 -23.156 1 91.44 99 ASN B N 1
ATOM 1758 C CA . ASN B 1 99 ? -3.969 -9.133 -23.141 1 91.44 99 ASN B CA 1
ATOM 1759 C C . ASN B 1 99 ? -3.031 -9.094 -21.938 1 91.44 99 ASN B C 1
ATOM 1761 O O . ASN B 1 99 ? -3.334 -9.672 -20.891 1 91.44 99 ASN B O 1
ATOM 1765 N N . TRP B 1 100 ? -1.954 -8.445 -22.125 1 94.31 100 TRP B N 1
ATOM 1766 C CA . TRP B 1 100 ? -1.022 -8.234 -21.031 1 94.31 100 TRP B CA 1
ATOM 1767 C C . TRP B 1 100 ? -1.396 -6.988 -20.234 1 94.31 100 TRP B C 1
ATOM 1769 O O . TRP B 1 100 ? -1.597 -5.914 -20.812 1 94.31 100 TRP B O 1
ATOM 1779 N N . LYS B 1 101 ? -1.582 -7.195 -18.969 1 94.94 101 LYS B N 1
ATOM 1780 C CA . LYS B 1 101 ? -1.958 -6.094 -18.078 1 94.94 101 LYS B CA 1
ATOM 1781 C C . LYS B 1 101 ? -0.963 -5.945 -16.938 1 94.94 101 LYS B C 1
ATOM 1783 O O . LYS B 1 101 ? -0.45 -6.938 -16.422 1 94.94 101 LYS B O 1
ATOM 1788 N N . PRO B 1 102 ? -0.74 -4.738 -16.547 1 96.94 102 PRO B N 1
ATOM 1789 C CA . PRO B 1 102 ? 0.258 -4.504 -15.5 1 96.94 102 PRO B CA 1
ATOM 1790 C C . PRO B 1 102 ? -0.252 -4.859 -14.109 1 96.94 102 PRO B C 1
ATOM 1792 O O . PRO B 1 102 ? -1.462 -4.832 -13.859 1 96.94 102 PRO B O 1
ATOM 1795 N N . TYR B 1 103 ? 0.66 -5.246 -13.211 1 97.44 103 TYR B N 1
ATOM 1796 C CA . TYR B 1 103 ? 0.388 -5.387 -11.781 1 97.44 103 TYR B CA 1
ATOM 1797 C C . TYR B 1 103 ? 1.512 -4.777 -10.945 1 97.44 103 TYR B C 1
ATOM 1799 O O . TYR B 1 103 ? 2.623 -4.582 -11.445 1 97.44 103 TYR B O 1
ATOM 1807 N N . GLU B 1 104 ? 1.2 -4.445 -9.773 1 98.31 104 GLU B N 1
ATOM 1808 C CA . GLU B 1 104 ? 2.15 -3.938 -8.789 1 98.31 104 GLU B CA 1
ATOM 1809 C C . GLU B 1 104 ? 1.857 -4.5 -7.398 1 98.31 104 GLU B C 1
ATOM 1811 O O . GLU B 1 104 ? 0.705 -4.516 -6.961 1 98.31 104 GLU B O 1
ATOM 1816 N N . VAL B 1 105 ? 2.863 -4.969 -6.734 1 98.69 105 VAL B N 1
ATOM 1817 C CA . VAL B 1 105 ? 2.74 -5.566 -5.406 1 98.69 105 VAL B CA 1
ATOM 1818 C C . VAL B 1 105 ? 3.723 -4.895 -4.449 1 98.69 105 VAL B C 1
ATOM 1820 O O . VAL B 1 105 ? 4.906 -4.75 -4.762 1 98.69 105 VAL B O 1
ATOM 1823 N N . VAL B 1 106 ? 3.27 -4.5 -3.305 1 98.75 106 VAL B N 1
ATOM 1824 C CA . VAL B 1 106 ? 4.121 -3.943 -2.26 1 98.75 106 VAL B CA 1
ATOM 1825 C C . VAL B 1 106 ? 4.262 -4.949 -1.119 1 98.75 106 VAL B C 1
ATOM 1827 O O . VAL B 1 106 ? 3.277 -5.293 -0.46 1 98.75 106 VAL B O 1
ATOM 1830 N N . LEU B 1 107 ? 5.484 -5.359 -0.91 1 98.88 107 LEU B N 1
ATOM 1831 C CA . LEU B 1 107 ? 5.816 -6.289 0.166 1 98.88 107 LEU B CA 1
ATOM 1832 C C . LEU B 1 107 ? 6.402 -5.547 1.362 1 98.88 107 LEU B C 1
ATOM 1834 O O . LEU B 1 107 ? 7.156 -4.586 1.194 1 98.88 107 LEU B O 1
ATOM 1838 N N . ARG B 1 108 ? 6.078 -6.055 2.512 1 98.69 108 ARG B N 1
ATOM 1839 C CA . ARG B 1 108 ? 6.703 -5.578 3.742 1 98.69 108 ARG B CA 1
ATOM 1840 C C . ARG B 1 108 ? 7.34 -6.727 4.516 1 98.69 108 ARG B C 1
ATOM 1842 O O . ARG B 1 108 ? 6.734 -7.793 4.66 1 98.69 108 ARG B O 1
ATOM 1849 N N . LYS B 1 109 ? 8.508 -6.496 4.949 1 98.38 109 LYS B N 1
ATOM 1850 C CA . LYS B 1 109 ? 9.227 -7.496 5.723 1 98.38 109 LYS B CA 1
ATOM 1851 C C . LYS B 1 109 ? 8.586 -7.707 7.09 1 98.38 109 LYS B C 1
ATOM 1853 O O . LYS B 1 109 ? 8.266 -6.742 7.785 1 98.38 109 LYS B O 1
ATOM 1858 N N . GLN B 1 110 ? 8.414 -8.945 7.445 1 98.31 110 GLN B N 1
ATOM 1859 C CA . GLN B 1 110 ? 7.832 -9.312 8.734 1 98.31 110 GLN B CA 1
ATOM 1860 C C . GLN B 1 110 ? 8.914 -9.523 9.789 1 98.31 110 GLN B C 1
ATOM 1862 O O . GLN B 1 110 ? 10.102 -9.586 9.461 1 98.31 110 GLN B O 1
ATOM 1867 N N . SER B 1 111 ? 8.477 -9.641 11.047 1 96.75 111 SER B N 1
ATOM 1868 C CA . SER B 1 111 ? 9.414 -9.766 12.164 1 96.75 111 SER B CA 1
ATOM 1869 C C . SER B 1 111 ? 10.227 -11.047 12.055 1 96.75 111 SER B C 1
ATOM 1871 O O . SER B 1 111 ? 11.359 -11.117 12.539 1 96.75 111 SER B O 1
ATOM 1873 N N . ASP B 1 112 ? 9.727 -12.07 11.375 1 97.31 112 ASP B N 1
ATOM 1874 C CA . ASP B 1 112 ? 10.43 -13.336 11.234 1 97.31 112 ASP B CA 1
ATOM 1875 C C . ASP B 1 112 ? 11.32 -13.344 9.992 1 97.31 112 ASP B C 1
ATOM 1877 O O . ASP B 1 112 ? 11.906 -14.367 9.648 1 97.31 112 ASP B O 1
ATOM 1881 N N . GLY B 1 113 ? 11.305 -12.242 9.297 1 96.31 113 GLY B N 1
ATOM 1882 C CA . GLY B 1 113 ? 12.172 -12.102 8.148 1 96.31 113 GLY B CA 1
ATOM 1883 C C . GLY B 1 113 ? 11.469 -12.367 6.828 1 96.31 113 GLY B C 1
ATOM 1884 O O . GLY B 1 113 ? 12 -12.055 5.762 1 96.31 113 GLY B O 1
ATOM 1885 N N . SER B 1 114 ? 10.297 -12.922 6.879 1 97.81 114 SER B N 1
ATOM 1886 C CA . SER B 1 114 ? 9.555 -13.172 5.648 1 97.81 114 SER B CA 1
ATOM 1887 C C . SER B 1 114 ? 8.891 -11.898 5.125 1 97.81 114 SER B C 1
ATOM 1889 O O . SER B 1 114 ? 8.914 -10.867 5.793 1 97.81 114 SER B O 1
ATOM 1891 N N . TYR B 1 115 ? 8.438 -11.961 3.902 1 98.75 115 TYR B N 1
ATOM 1892 C CA . TYR B 1 115 ? 7.711 -10.844 3.301 1 98.75 115 TYR B CA 1
ATOM 1893 C C . TYR B 1 115 ? 6.242 -11.195 3.096 1 98.75 115 TYR B C 1
ATOM 1895 O O . TYR B 1 115 ? 5.914 -12.312 2.707 1 98.75 115 TYR B O 1
ATOM 1903 N N . LEU B 1 116 ? 5.398 -10.211 3.369 1 98.88 116 LEU B N 1
ATOM 1904 C CA . LEU B 1 116 ? 3.979 -10.336 3.059 1 98.88 116 LEU B CA 1
ATOM 1905 C C . LEU B 1 116 ? 3.486 -9.117 2.277 1 98.88 116 LEU B C 1
ATOM 1907 O O . LEU B 1 116 ? 4.055 -8.031 2.385 1 98.88 116 LEU B O 1
ATOM 1911 N N . ILE B 1 117 ? 2.408 -9.328 1.555 1 98.88 117 ILE B N 1
ATOM 1912 C CA . ILE B 1 117 ? 1.821 -8.297 0.708 1 98.88 117 ILE B CA 1
ATOM 1913 C C . ILE B 1 117 ? 1.012 -7.328 1.564 1 98.88 117 ILE B C 1
ATOM 1915 O O . ILE B 1 117 ? 0.151 -7.746 2.342 1 98.88 117 ILE B O 1
ATOM 1919 N N . THR B 1 118 ? 1.268 -6.051 1.437 1 98.69 118 THR B N 1
ATOM 1920 C CA . THR B 1 118 ? 0.438 -5.027 2.064 1 98.69 118 THR B CA 1
ATOM 1921 C C . THR B 1 118 ? -0.574 -4.465 1.07 1 98.69 118 THR B C 1
ATOM 1923 O O . THR B 1 118 ? -1.691 -4.109 1.449 1 98.69 118 THR B O 1
ATOM 1926 N N . ARG B 1 119 ? -0.192 -4.414 -0.153 1 98.75 119 ARG B N 1
ATOM 1927 C CA . ARG B 1 119 ? -1.008 -3.879 -1.239 1 98.75 119 ARG B CA 1
ATOM 1928 C C . ARG B 1 119 ? -0.717 -4.605 -2.549 1 98.75 119 ARG B C 1
ATOM 1930 O O . ARG B 1 119 ? 0.445 -4.801 -2.91 1 98.75 119 ARG B O 1
ATOM 1937 N N . ASP B 1 120 ? -1.695 -5.066 -3.193 1 98.62 120 ASP B N 1
ATOM 1938 C CA . ASP B 1 120 ? -1.652 -5.773 -4.469 1 98.62 120 ASP B CA 1
ATOM 1939 C C . ASP B 1 120 ? -2.656 -5.184 -5.457 1 98.62 120 ASP B C 1
ATOM 1941 O O . ASP B 1 120 ? -3.865 -5.215 -5.215 1 98.62 120 ASP B O 1
ATOM 1945 N N . GLU B 1 121 ? -2.164 -4.648 -6.57 1 97.94 121 GLU B N 1
ATOM 1946 C CA . GLU B 1 121 ? -3.059 -4.062 -7.566 1 97.94 121 GLU B CA 1
ATOM 1947 C C . GLU B 1 121 ? -2.756 -4.598 -8.961 1 97.94 121 GLU B C 1
ATOM 1949 O O . GLU B 1 121 ? -1.6 -4.602 -9.391 1 97.94 121 GLU B O 1
ATOM 1954 N N . PHE B 1 122 ? -3.75 -5.074 -9.633 1 95.31 122 PHE B N 1
ATOM 1955 C CA . PHE B 1 122 ? -3.605 -5.531 -11.016 1 95.31 122 PHE B CA 1
ATOM 1956 C C . PHE B 1 122 ? -4.723 -4.977 -11.891 1 95.31 122 PHE B C 1
ATOM 1958 O O . PHE B 1 122 ? -5.816 -4.688 -11.398 1 95.31 122 PHE B O 1
ATOM 1965 N N . LYS B 1 123 ? -4.434 -4.809 -13.148 1 93.06 123 LYS B N 1
ATOM 1966 C CA . LYS B 1 123 ? -5.391 -4.234 -14.094 1 93.06 123 LYS B CA 1
ATOM 1967 C C . LYS B 1 123 ? -6.102 -5.328 -14.883 1 93.06 123 LYS B C 1
ATOM 1969 O O . LYS B 1 123 ? -5.523 -6.383 -15.148 1 93.06 123 LYS B O 1
ATOM 1974 N N . VAL B 1 124 ? -7.395 -5.07 -15.219 1 88.19 124 VAL B N 1
ATOM 1975 C CA . VAL B 1 124 ? -8.156 -5.961 -16.094 1 88.19 124 VAL B CA 1
ATOM 1976 C C . VAL B 1 124 ? -8.75 -5.172 -17.25 1 88.19 124 VAL B C 1
ATOM 1978 O O . VAL B 1 124 ? -9.008 -3.971 -17.125 1 88.19 124 VAL B O 1
#

Solvent-accessible surface area (backbone atoms only — not comparable to full-atom values): 12925 Å² total; per-residue (Å²): 118,71,64,48,72,69,54,45,44,47,54,46,51,52,51,50,51,51,51,52,52,30,56,60,67,56,38,35,66,66,45,32,65,44,38,34,70,80,13,37,42,34,41,39,52,95,66,70,48,77,32,63,21,40,69,46,41,26,57,50,33,53,59,51,42,74,72,57,63,79,80,53,53,70,44,85,72,47,66,49,39,25,49,74,52,51,34,38,36,42,32,29,37,31,48,55,96,90,36,78,28,52,34,40,36,36,30,35,52,43,98,87,67,48,68,28,29,48,36,37,38,35,49,102,120,71,64,47,71,68,55,44,44,49,54,48,49,54,52,48,53,52,52,53,51,32,54,60,67,56,38,34,66,64,46,31,66,45,39,35,71,80,12,36,42,34,41,40,51,97,64,71,48,76,30,63,20,39,66,46,40,26,58,49,33,53,60,52,43,74,71,56,63,81,79,52,53,70,44,84,74,46,65,48,39,26,48,73,51,52,34,38,36,43,31,29,36,32,49,55,98,89,38,80,28,51,33,41,35,36,31,36,53,42,96,85,67,48,69,28,28,48,37,37,39,35,48,103